Protein AF-A0A2X2JF35-F1 (afdb_monomer_lite)

pLDDT: mean 75.5, std 17.96, range [36.66, 98.12]

InterPro domains:
  IPR021326 Protein of unknown function DUF2931 [PF11153] (173-328)

Structure (mmCIF, N/CA/C/O backbone):
data_AF-A0A2X2JF35-F1
#
_entry.id   AF-A0A2X2JF35-F1
#
loop_
_atom_site.group_PDB
_atom_site.id
_atom_site.type_symbol
_atom_site.label_atom_id
_atom_site.label_alt_id
_atom_site.label_comp_id
_atom_site.label_asym_id
_atom_site.label_entity_id
_atom_site.label_seq_id
_atom_site.pdbx_PDB_ins_code
_atom_site.Cartn_x
_atom_site.Cartn_y
_atom_site.Cartn_z
_atom_site.occupancy
_atom_site.B_iso_or_equiv
_atom_site.auth_seq_id
_atom_site.auth_comp_id
_atom_site.auth_asym_id
_atom_site.auth_atom_id
_atom_site.pdbx_PDB_model_num
ATOM 1 N N . MET A 1 1 ? -27.155 0.882 31.633 1.00 36.66 1 MET A N 1
ATOM 2 C CA . MET A 1 1 ? -27.674 -0.346 32.278 1.00 36.66 1 MET A CA 1
ATOM 3 C C . MET A 1 1 ? -28.746 -1.004 31.419 1.00 36.66 1 MET A C 1
ATOM 5 O O . MET A 1 1 ? -28.504 -2.104 30.961 1.00 36.66 1 MET A O 1
ATOM 9 N N . VAL A 1 2 ? -29.846 -0.315 31.090 1.00 38.38 2 VAL A N 1
ATOM 10 C CA . VAL A 1 2 ? -30.872 -0.815 30.149 1.00 38.38 2 VAL A CA 1
ATOM 11 C C . VAL A 1 2 ? -30.273 -1.209 28.791 1.00 38.38 2 VAL A C 1
ATOM 13 O O . VAL A 1 2 ? -30.454 -2.339 28.370 1.00 38.38 2 VAL A O 1
ATOM 16 N N . ALA A 1 3 ? -29.427 -0.361 28.195 1.00 37.84 3 ALA A N 1
ATOM 17 C CA . ALA A 1 3 ? -28.719 -0.688 26.950 1.00 37.84 3 ALA A CA 1
ATOM 18 C C . ALA A 1 3 ? -27.788 -1.918 27.051 1.00 37.84 3 ALA A C 1
ATOM 20 O O . ALA A 1 3 ? -27.588 -2.619 26.070 1.00 37.84 3 ALA A O 1
ATOM 21 N N . ILE A 1 4 ? -27.239 -2.200 28.240 1.00 43.12 4 ILE A N 1
ATOM 22 C CA . ILE A 1 4 ? -26.364 -3.362 28.479 1.00 43.12 4 ILE A CA 1
ATOM 23 C C . ILE A 1 4 ? -27.214 -4.635 28.586 1.00 43.12 4 ILE A C 1
ATOM 25 O O . ILE A 1 4 ? -26.844 -5.668 28.045 1.00 43.12 4 ILE A O 1
ATOM 29 N N . ILE A 1 5 ? -28.381 -4.548 29.231 1.00 46.28 5 ILE A N 1
ATOM 30 C CA . ILE A 1 5 ? -29.340 -5.654 29.339 1.00 46.28 5 ILE A CA 1
ATOM 31 C C . ILE A 1 5 ? -29.970 -5.956 27.970 1.00 46.28 5 ILE A C 1
ATOM 33 O O . ILE A 1 5 ? -30.111 -7.126 27.630 1.00 46.28 5 ILE A O 1
ATOM 37 N N . SER A 1 6 ? -30.255 -4.932 27.151 1.00 42.09 6 SER A N 1
ATOM 38 C CA . SER A 1 6 ? -30.677 -5.117 25.754 1.00 42.09 6 SER A CA 1
ATOM 39 C C . SER A 1 6 ? -29.638 -5.875 24.949 1.00 42.09 6 SER A C 1
ATOM 41 O O . SER A 1 6 ? -30.006 -6.821 24.272 1.00 42.09 6 SER A O 1
ATOM 43 N N . LEU A 1 7 ? -28.363 -5.479 25.052 1.00 42.44 7 LEU A N 1
ATOM 44 C CA . LEU A 1 7 ? -27.250 -6.090 24.321 1.00 42.44 7 LEU A CA 1
ATOM 45 C C . LEU A 1 7 ? -27.034 -7.560 24.721 1.00 42.44 7 LEU A C 1
ATOM 47 O O . LEU A 1 7 ? -26.773 -8.408 23.875 1.00 42.44 7 LEU A O 1
ATOM 51 N N . ILE A 1 8 ? -27.168 -7.874 26.015 1.00 46.44 8 ILE A N 1
ATOM 52 C CA . ILE A 1 8 ? -27.067 -9.249 26.530 1.00 46.44 8 ILE A CA 1
ATOM 53 C C . ILE A 1 8 ? -28.256 -10.099 26.054 1.00 46.44 8 ILE A C 1
ATOM 55 O O . ILE A 1 8 ? -28.063 -11.257 25.693 1.00 46.44 8 ILE A O 1
ATOM 59 N N . ALA A 1 9 ? -29.468 -9.535 26.006 1.00 43.44 9 ALA A N 1
ATOM 60 C CA . ALA A 1 9 ? -30.651 -10.231 25.502 1.00 43.44 9 ALA A CA 1
ATOM 61 C C . ALA A 1 9 ? -30.565 -10.521 23.991 1.00 43.44 9 ALA A C 1
ATOM 63 O O . ALA A 1 9 ? -30.930 -11.618 23.577 1.00 43.44 9 ALA A O 1
ATOM 64 N N . THR A 1 10 ? -30.019 -9.601 23.180 1.00 43.56 10 THR A N 1
ATOM 65 C CA . THR A 1 10 ? -29.768 -9.839 21.743 1.00 43.56 10 THR A CA 1
ATOM 66 C C . THR A 1 10 ? -28.672 -10.872 21.483 1.00 43.56 10 THR A C 1
ATOM 68 O O . THR A 1 10 ? -28.730 -11.574 20.480 1.00 43.56 10 THR A O 1
ATOM 71 N N . LEU A 1 11 ? -27.679 -10.997 22.370 1.00 42.31 11 LEU A N 1
ATOM 72 C CA . LEU A 1 11 ? -26.599 -11.987 22.241 1.00 42.31 11 LEU A CA 1
ATOM 73 C C . LEU A 1 11 ? -27.026 -13.420 22.609 1.00 42.31 11 LEU A C 1
ATOM 75 O O . LEU A 1 11 ? -26.350 -14.369 22.218 1.00 42.31 11 LEU A O 1
ATOM 79 N N . LEU A 1 12 ? -28.123 -13.592 23.353 1.00 39.72 12 LEU A N 1
ATOM 80 C CA . LEU A 1 12 ? -28.596 -14.896 23.838 1.00 39.72 12 LEU A CA 1
ATOM 81 C C . LEU A 1 12 ? -29.613 -15.585 22.907 1.00 39.72 12 LEU A C 1
ATOM 83 O O . LEU A 1 12 ? -29.940 -16.747 23.141 1.00 39.72 12 LEU A O 1
ATOM 87 N N . VAL A 1 13 ? -30.105 -14.915 21.856 1.00 44.06 13 VAL A N 1
ATOM 88 C CA . VAL A 1 13 ? -31.166 -15.435 20.974 1.00 44.06 13 VAL A CA 1
ATOM 89 C C . VAL A 1 13 ? -30.672 -15.515 19.524 1.00 44.06 13 VAL A C 1
ATOM 91 O O . VAL A 1 13 ? -30.341 -14.512 18.900 1.00 44.06 13 VAL A O 1
ATOM 94 N N . GLN A 1 14 ? -30.632 -16.730 18.965 1.00 38.28 14 GLN A N 1
ATOM 95 C CA . GLN A 1 14 ? -30.125 -17.015 17.609 1.00 38.28 14 GLN A CA 1
ATOM 96 C C . GLN A 1 14 ? -31.128 -16.729 16.468 1.00 38.28 14 GLN A C 1
ATOM 98 O O . GLN A 1 14 ? -30.828 -17.029 15.316 1.00 38.28 14 GLN A O 1
ATOM 103 N N . ASN A 1 15 ? -32.300 -16.147 16.752 1.00 40.59 15 ASN A N 1
ATOM 104 C CA . ASN A 1 15 ? -33.337 -15.862 15.752 1.00 40.59 15 ASN A CA 1
ATOM 105 C C . ASN A 1 15 ? -33.482 -14.350 15.511 1.00 40.59 15 ASN A C 1
ATOM 107 O O . ASN A 1 15 ? -33.864 -13.603 16.414 1.00 40.59 15 ASN A O 1
ATOM 111 N N . ALA A 1 16 ? -33.184 -13.908 14.286 1.00 38.59 16 ALA A N 1
ATOM 112 C CA . ALA A 1 16 ? -33.106 -12.493 13.914 1.00 38.59 16 ALA A CA 1
ATOM 113 C C . ALA A 1 16 ? -34.445 -11.739 14.057 1.00 38.59 16 ALA A C 1
ATOM 115 O O . ALA A 1 16 ? -34.438 -10.578 14.465 1.00 38.59 16 ALA A O 1
ATOM 116 N N . ASP A 1 17 ? -35.579 -12.407 13.830 1.00 37.88 17 ASP A N 1
ATOM 117 C CA . ASP A 1 17 ? -36.909 -11.780 13.892 1.00 37.88 17 ASP A CA 1
ATOM 118 C C . ASP A 1 17 ? -37.382 -11.500 15.332 1.00 37.88 17 ASP A C 1
ATOM 120 O O . ASP A 1 17 ? -38.065 -10.509 15.590 1.00 37.88 17 ASP A O 1
ATOM 124 N N . LEU A 1 18 ? -36.959 -12.306 16.316 1.00 40.28 18 LEU A N 1
ATOM 125 C CA . LEU A 1 18 ? -37.273 -12.052 17.731 1.00 40.28 18 LEU A CA 1
ATOM 126 C C . LEU A 1 18 ? -36.386 -10.959 18.348 1.00 40.28 18 LEU A C 1
ATOM 128 O O . LEU A 1 18 ? -36.788 -10.305 19.314 1.00 40.28 18 LEU A O 1
ATOM 132 N N . ASN A 1 19 ? -35.199 -10.715 17.790 1.00 39.53 19 ASN A N 1
ATOM 133 C CA . ASN A 1 19 ? -34.247 -9.738 18.321 1.00 39.53 19 ASN A CA 1
ATOM 134 C C . ASN A 1 19 ? -34.785 -8.299 18.298 1.00 39.53 19 ASN A C 1
ATOM 136 O O . ASN A 1 19 ? -34.493 -7.518 19.208 1.00 39.53 19 ASN A O 1
ATOM 140 N N . MET A 1 20 ? -35.625 -7.955 17.318 1.00 39.00 20 MET A N 1
ATOM 141 C CA . MET A 1 20 ? -36.248 -6.631 17.226 1.00 39.00 20 MET A CA 1
ATOM 142 C C . MET A 1 20 ? -37.349 -6.432 18.284 1.00 39.00 20 MET A C 1
ATOM 144 O O . MET A 1 20 ? -37.452 -5.360 18.884 1.00 39.00 20 MET A O 1
ATOM 148 N N . VAL A 1 21 ? -38.107 -7.490 18.593 1.00 43.31 21 VAL A N 1
ATOM 149 C CA . VAL A 1 21 ? -39.145 -7.494 19.637 1.00 43.31 21 VAL A CA 1
ATOM 150 C C . VAL A 1 21 ? -38.518 -7.316 21.023 1.00 43.31 21 VAL A C 1
ATOM 152 O O . VAL A 1 21 ? -38.967 -6.482 21.810 1.00 43.31 21 VAL A O 1
ATOM 155 N N . TYR A 1 22 ? -37.422 -8.023 21.313 1.00 44.84 22 TYR A N 1
ATOM 156 C CA . TYR A 1 22 ? -36.702 -7.884 22.583 1.00 44.84 22 TYR A CA 1
ATOM 157 C C . TYR A 1 22 ? -35.982 -6.535 22.732 1.00 44.84 22 TYR A C 1
ATOM 159 O O . TYR A 1 22 ? -35.939 -5.981 23.835 1.00 44.84 22 TYR A O 1
ATOM 167 N N . ALA A 1 23 ? -35.466 -5.967 21.637 1.00 39.56 23 ALA A N 1
ATOM 168 C CA . ALA A 1 23 ? -34.901 -4.619 21.633 1.00 39.56 23 ALA A CA 1
ATOM 169 C C . ALA A 1 23 ? -35.968 -3.556 21.957 1.00 39.56 23 ALA A C 1
ATOM 171 O O . ALA A 1 23 ? -35.721 -2.688 22.796 1.00 39.56 23 ALA A O 1
ATOM 172 N N . ALA A 1 24 ? -37.175 -3.677 21.389 1.00 43.81 24 ALA A N 1
ATOM 173 C CA . ALA A 1 24 ? -38.303 -2.786 21.670 1.00 43.81 24 ALA A CA 1
ATOM 174 C C . ALA A 1 24 ? -38.756 -2.840 23.143 1.00 43.81 24 ALA A C 1
ATOM 176 O O . ALA A 1 24 ? -39.021 -1.795 23.743 1.00 43.81 24 ALA A O 1
ATOM 177 N N . PHE A 1 25 ? -38.749 -4.027 23.765 1.00 42.56 25 PHE A N 1
ATOM 178 C CA . PHE A 1 25 ? -39.023 -4.196 25.203 1.00 42.56 25 PHE A CA 1
ATOM 179 C C . PHE A 1 25 ? -38.028 -3.462 26.113 1.00 42.56 25 PHE A C 1
ATOM 181 O O . PHE A 1 25 ? -38.345 -3.163 27.266 1.00 42.56 25 PHE A O 1
ATOM 188 N N . CYS A 1 26 ? -36.833 -3.157 25.609 1.00 42.59 26 CYS A N 1
ATOM 189 C CA . CYS A 1 26 ? -35.774 -2.532 26.385 1.00 42.59 26 CYS A CA 1
ATOM 190 C C . CYS A 1 26 ? -35.521 -1.056 26.027 1.00 42.59 26 CYS A C 1
ATOM 192 O O . CYS A 1 26 ? -34.570 -0.464 26.537 1.00 42.59 26 CYS A O 1
ATOM 194 N N . CYS A 1 27 ? -36.321 -0.422 25.167 1.00 42.50 27 CYS A N 1
ATOM 195 C CA . CYS A 1 27 ? -36.053 0.956 24.752 1.00 42.50 27 CYS A CA 1
ATOM 196 C C . CYS A 1 27 ? -36.473 2.008 25.804 1.00 42.50 27 CYS A C 1
ATOM 198 O O . CYS A 1 27 ? -37.549 1.980 26.404 1.00 42.50 27 CYS A O 1
ATOM 200 N N . SER A 1 28 ? -35.602 3.007 25.978 1.00 46.84 28 SER A N 1
ATOM 201 C CA . SER A 1 28 ? -35.689 4.135 26.917 1.00 46.84 28 SER A CA 1
ATOM 202 C C . SER A 1 28 ? -36.909 5.080 26.826 1.00 46.84 28 SER A C 1
ATOM 204 O O . SER A 1 28 ? -37.201 5.694 27.858 1.00 46.84 28 SER A O 1
ATOM 206 N N . PRO A 1 29 ? -37.669 5.216 25.712 1.00 47.75 29 PRO A N 1
ATOM 207 C CA . PRO A 1 29 ? -38.870 6.062 25.684 1.00 47.75 29 PRO A CA 1
ATOM 208 C C . PRO A 1 29 ? -39.946 5.580 26.663 1.00 47.75 29 PRO A C 1
ATOM 210 O O . PRO A 1 29 ? -40.687 6.380 27.233 1.00 47.75 29 PRO A O 1
ATOM 213 N N . TYR A 1 30 ? -39.975 4.271 26.922 1.00 51.91 30 TYR A N 1
ATOM 214 C CA . TYR A 1 30 ? -40.916 3.634 27.832 1.00 51.91 30 TYR A CA 1
ATOM 215 C C . TYR A 1 30 ? -40.732 4.091 29.283 1.00 51.91 30 TYR A C 1
ATOM 217 O O . TYR A 1 30 ? -41.699 4.398 29.975 1.00 51.91 30 TYR A O 1
ATOM 225 N N . PHE A 1 31 ? -39.481 4.249 29.728 1.00 49.56 31 PHE A N 1
ATOM 226 C CA . PHE A 1 31 ? -39.163 4.744 31.070 1.00 49.56 31 PHE A CA 1
ATOM 227 C C . PHE A 1 31 ? -39.545 6.216 31.272 1.00 49.56 31 PHE A C 1
ATOM 229 O O . PHE A 1 31 ? -39.921 6.598 32.379 1.00 49.56 31 PHE A O 1
ATOM 236 N N . ILE A 1 32 ? -39.488 7.038 30.219 1.00 48.25 32 ILE A N 1
ATOM 237 C CA . ILE A 1 32 ? -39.899 8.450 30.275 1.00 48.25 32 ILE A CA 1
ATOM 238 C C . ILE A 1 32 ? -41.422 8.548 30.427 1.00 48.25 32 ILE A C 1
ATOM 240 O O . ILE A 1 32 ? -41.903 9.277 31.294 1.00 48.25 32 ILE A O 1
ATOM 244 N N . VAL A 1 33 ? -42.180 7.769 29.647 1.00 52.38 33 VAL A N 1
ATOM 245 C CA . VAL A 1 33 ? -43.648 7.697 29.760 1.00 52.38 33 VAL A CA 1
ATOM 246 C C . VAL A 1 33 ? -44.059 7.169 31.137 1.00 52.38 33 VAL A C 1
ATOM 248 O O . VAL A 1 33 ? -44.909 7.764 31.798 1.00 52.38 33 VAL A O 1
ATOM 251 N N . ILE A 1 34 ? -43.393 6.119 31.621 1.00 52.91 34 ILE A N 1
ATOM 252 C CA . ILE A 1 34 ? -43.589 5.563 32.965 1.00 52.91 34 ILE A CA 1
ATOM 253 C C . ILE A 1 34 ? -43.340 6.611 34.055 1.00 52.91 34 ILE A C 1
ATOM 255 O O . ILE A 1 34 ? -44.161 6.765 34.961 1.00 52.91 34 ILE A O 1
ATOM 259 N N . ALA A 1 35 ? -42.242 7.365 33.962 1.00 49.53 35 ALA A N 1
ATOM 260 C CA . ALA A 1 35 ? -41.927 8.414 34.922 1.00 49.53 35 ALA A CA 1
ATOM 261 C C . ALA A 1 35 ? -42.982 9.533 34.902 1.00 49.53 35 ALA A C 1
ATOM 263 O O . ALA A 1 35 ? -43.424 9.973 35.963 1.00 49.53 35 ALA A O 1
ATOM 264 N N . LEU A 1 36 ? -43.441 9.962 33.722 1.00 53.00 36 LEU A N 1
ATOM 265 C CA . LEU A 1 36 ? -44.480 10.988 33.585 1.00 53.00 36 LEU A CA 1
ATOM 266 C C . LEU A 1 36 ? -45.821 10.542 34.187 1.00 53.00 36 LEU A C 1
ATOM 268 O O . LEU A 1 36 ? -46.426 11.299 34.949 1.00 53.00 36 LEU A O 1
ATOM 272 N N . VAL A 1 37 ? -46.253 9.305 33.917 1.00 57.69 37 VAL A N 1
ATOM 273 C CA . VAL A 1 37 ? -47.480 8.727 34.496 1.00 57.69 37 VAL A CA 1
ATOM 274 C C . VAL A 1 37 ? -47.357 8.606 36.017 1.00 57.69 37 VAL A C 1
ATOM 276 O O . VAL A 1 37 ? -48.280 8.980 36.741 1.00 57.69 37 VAL A O 1
ATOM 279 N N . TYR A 1 38 ? -46.197 8.174 36.517 1.00 57.31 38 TYR A N 1
ATOM 280 C CA . TYR A 1 38 ? -45.905 8.111 37.948 1.00 57.31 38 TYR A CA 1
ATOM 281 C C . TYR A 1 38 ? -45.999 9.488 38.626 1.00 57.31 38 TYR A C 1
ATOM 283 O O . TYR A 1 38 ? -46.655 9.635 39.661 1.00 57.31 38 TYR A O 1
ATOM 291 N N . PHE A 1 39 ? -45.387 10.524 38.040 1.00 52.97 39 PHE A N 1
ATOM 292 C CA . PHE A 1 39 ? -45.444 11.885 38.582 1.00 52.97 39 PHE A CA 1
ATOM 293 C C . PHE A 1 39 ? -46.861 12.465 38.552 1.00 52.97 39 PHE A C 1
ATOM 295 O O . PHE A 1 39 ? -47.272 13.114 39.518 1.00 52.97 39 PHE A O 1
ATOM 302 N N . HIS A 1 40 ? -47.629 12.190 37.495 1.00 59.09 40 HIS A N 1
ATOM 303 C CA . HIS A 1 40 ? -49.021 12.618 37.386 1.00 59.09 40 HIS A CA 1
ATOM 304 C C . HIS A 1 40 ? -49.907 11.929 38.435 1.00 59.09 40 HIS A C 1
ATOM 306 O O . HIS A 1 40 ? -50.662 12.590 39.149 1.00 59.09 40 HIS A O 1
ATOM 312 N N . PHE A 1 41 ? -49.747 10.617 38.625 1.00 60.34 41 PHE A N 1
ATOM 313 C CA . PHE A 1 41 ? -50.452 9.869 39.665 1.00 60.34 41 PHE A CA 1
ATOM 314 C C . PHE A 1 41 ? -50.092 10.359 41.078 1.00 60.34 41 PHE A C 1
ATOM 316 O O . PHE A 1 41 ? -50.972 10.560 41.916 1.00 60.34 41 PHE A O 1
ATOM 323 N N . ASN A 1 42 ? -48.812 10.644 41.341 1.00 55.16 42 ASN A N 1
ATOM 324 C CA . ASN A 1 42 ? -48.362 11.189 42.623 1.00 55.16 42 ASN A CA 1
ATOM 325 C C . ASN A 1 42 ? -48.940 12.594 42.900 1.00 55.16 42 ASN A C 1
ATOM 327 O O . ASN A 1 42 ? -49.285 12.918 44.039 1.00 55.16 42 ASN A O 1
ATOM 331 N N . PHE A 1 43 ? -49.107 13.422 41.863 1.00 52.97 43 PHE A N 1
ATOM 332 C CA . PHE A 1 43 ? -49.796 14.712 41.964 1.00 52.97 43 PHE A CA 1
ATOM 333 C C . PHE A 1 43 ? -51.266 14.544 42.393 1.00 52.97 43 PHE A C 1
ATOM 335 O O . PHE A 1 43 ? -51.712 15.203 43.336 1.00 52.97 43 PHE A O 1
ATOM 342 N N . PHE A 1 44 ? -51.999 13.607 41.782 1.00 55.28 44 PHE A N 1
ATOM 343 C CA . PHE A 1 44 ? -53.384 13.298 42.162 1.00 55.28 44 PHE A CA 1
ATOM 344 C C . PHE A 1 44 ? -53.505 12.694 43.564 1.00 55.28 44 PHE A C 1
ATOM 346 O O . PHE A 1 44 ? -54.369 13.109 44.339 1.00 55.28 44 PHE A O 1
ATOM 353 N N . ARG A 1 45 ? -52.602 11.778 43.929 1.00 61.34 45 ARG A N 1
ATOM 354 C CA . ARG A 1 45 ? -52.519 11.183 45.270 1.00 61.34 45 ARG A CA 1
ATOM 355 C C . ARG A 1 45 ? -52.392 12.253 46.356 1.00 61.34 45 ARG A C 1
ATOM 357 O O . ARG A 1 45 ? -53.129 12.219 47.341 1.00 61.34 45 ARG A O 1
ATOM 364 N N . LYS A 1 46 ? -51.503 13.234 46.158 1.00 55.50 46 LYS A N 1
ATOM 365 C CA . LYS A 1 46 ? -51.334 14.368 47.082 1.00 55.50 46 LYS A CA 1
ATOM 366 C C . LYS A 1 46 ? -52.584 15.246 47.156 1.00 55.50 46 LYS A C 1
ATOM 368 O O . LYS A 1 46 ? -52.971 15.649 48.249 1.00 55.50 46 LYS A O 1
ATOM 373 N N . LYS A 1 47 ? -53.237 15.512 46.018 1.00 59.16 47 LYS A N 1
ATOM 374 C CA . LYS A 1 47 ? -54.461 16.331 45.946 1.00 59.16 47 LYS A CA 1
ATOM 375 C C . LYS A 1 47 ? -55.644 15.697 46.691 1.00 59.16 47 LYS A C 1
ATOM 377 O O . LYS A 1 47 ? -56.435 16.418 47.288 1.00 59.16 47 LYS A O 1
ATOM 382 N N . LEU A 1 48 ? -55.740 14.367 46.693 1.00 61.62 48 LEU A N 1
ATOM 383 C CA . LEU A 1 48 ? -56.815 13.612 47.350 1.00 61.62 48 LEU A CA 1
ATOM 384 C C . LEU A 1 48 ? -56.549 13.300 48.839 1.00 61.62 48 LEU A C 1
ATOM 386 O O . LEU A 1 48 ? -57.397 12.685 49.477 1.00 61.62 48 LEU A O 1
ATOM 390 N N . LYS A 1 49 ? -55.398 13.708 49.407 1.00 57.75 49 LYS A N 1
ATOM 391 C CA . LYS A 1 49 ? -54.959 13.395 50.791 1.00 57.75 49 LYS A CA 1
ATOM 392 C C . LYS A 1 49 ? -54.996 11.901 51.155 1.00 57.75 49 LYS A C 1
ATOM 394 O O . LYS A 1 49 ? -55.085 11.530 52.323 1.00 57.75 49 LYS A O 1
ATOM 399 N N . VAL A 1 50 ? -54.897 11.018 50.164 1.00 54.50 50 VAL A N 1
ATOM 400 C CA . VAL A 1 50 ? -54.842 9.569 50.388 1.00 54.50 50 VAL A CA 1
ATOM 401 C C . VAL A 1 50 ? -53.374 9.152 50.531 1.00 54.50 50 VAL A C 1
ATOM 403 O O . VAL A 1 50 ? -52.546 9.468 49.676 1.00 54.50 50 VAL A O 1
ATOM 406 N N . LEU A 1 51 ? -53.042 8.414 51.600 1.00 52.28 51 LEU A N 1
ATOM 407 C CA . LEU A 1 51 ? -51.701 7.855 51.861 1.00 52.28 51 LEU A CA 1
ATOM 408 C C . LEU A 1 51 ? -50.590 8.926 51.981 1.00 52.28 51 LEU A C 1
ATOM 410 O O . LEU A 1 51 ? -49.582 8.861 51.276 1.00 52.28 51 LEU A O 1
ATOM 414 N N . GLU A 1 52 ? -50.753 9.885 52.900 1.00 51.28 52 GLU A N 1
ATOM 415 C CA . GLU A 1 52 ? -49.894 11.076 53.094 1.00 51.28 52 GLU A CA 1
ATOM 416 C C . GLU A 1 52 ? -48.401 10.814 53.392 1.00 51.28 52 GLU A C 1
ATOM 418 O O . GLU A 1 52 ? -47.587 11.728 53.264 1.00 51.28 52 GLU A O 1
ATOM 423 N N . LYS A 1 53 ? -47.997 9.589 53.760 1.00 53.25 53 LYS A N 1
ATOM 424 C CA . LYS A 1 53 ? -46.582 9.236 53.988 1.00 53.25 53 LYS A CA 1
ATOM 425 C C . LYS A 1 53 ? -46.137 8.142 53.008 1.00 53.25 53 LYS A C 1
ATOM 427 O O . LYS A 1 53 ? -46.658 7.027 53.102 1.00 53.25 53 LYS A O 1
ATOM 432 N N . PRO A 1 54 ? -45.180 8.399 52.095 1.00 53.66 54 PRO A N 1
ATOM 433 C CA . PRO A 1 54 ? -44.633 7.362 51.226 1.00 53.66 54 PRO A CA 1
ATOM 434 C C . PRO A 1 54 ? -43.788 6.410 52.080 1.00 53.66 54 PRO A C 1
ATOM 436 O O . PRO A 1 54 ? -42.662 6.714 52.466 1.00 53.66 54 PRO A O 1
ATOM 439 N N . LYS A 1 55 ? -44.369 5.270 52.461 1.00 60.44 55 LYS A N 1
ATOM 440 C CA . LYS A 1 55 ? -43.634 4.176 53.102 1.00 60.44 55 LYS A CA 1
ATOM 441 C C . LYS A 1 55 ? -42.972 3.346 52.004 1.00 60.44 55 LYS A C 1
ATOM 443 O O . LYS A 1 55 ? -43.618 3.055 51.005 1.00 60.44 55 LYS A O 1
ATOM 448 N N . PHE A 1 56 ? -41.735 2.906 52.219 1.00 56.91 56 PHE A N 1
ATOM 449 C CA . PHE A 1 56 ? -40.990 2.036 51.295 1.00 56.91 56 PHE A CA 1
ATOM 450 C C . PHE A 1 56 ? -41.809 0.820 50.815 1.00 56.91 56 PHE A C 1
ATOM 452 O O . PHE A 1 56 ? -41.793 0.481 49.639 1.00 56.91 56 PHE A O 1
ATOM 459 N N . ALA A 1 57 ? -42.612 0.227 51.706 1.00 58.16 57 ALA A N 1
ATOM 460 C CA . ALA A 1 57 ? -43.512 -0.882 51.379 1.00 58.16 57 ALA A CA 1
ATOM 461 C C . ALA A 1 57 ? -44.617 -0.518 50.364 1.00 58.16 57 ALA A C 1
ATOM 463 O O . ALA A 1 57 ? -45.030 -1.366 49.580 1.00 58.16 57 ALA A O 1
ATOM 464 N N . PHE A 1 58 ? -45.088 0.733 50.362 1.00 65.06 58 PHE A N 1
ATOM 465 C CA . PHE A 1 58 ? -46.058 1.210 49.376 1.00 65.06 58 PHE A CA 1
ATOM 466 C C . PHE A 1 58 ? -45.411 1.365 47.999 1.00 65.06 58 PHE A C 1
ATOM 468 O O . PHE A 1 58 ? -45.998 0.933 47.016 1.00 65.06 58 PHE A O 1
ATOM 475 N N . GLU A 1 59 ? -44.200 1.923 47.932 1.00 62.97 59 GLU A N 1
ATOM 476 C CA . GLU A 1 59 ? -43.457 2.064 46.670 1.00 62.97 59 GLU A CA 1
ATOM 477 C C . GLU A 1 59 ? -43.099 0.697 46.067 1.00 62.97 59 GLU A C 1
ATOM 479 O O . GLU A 1 59 ? -43.211 0.508 44.859 1.00 62.97 59 GLU A O 1
ATOM 484 N N . LEU A 1 60 ? -42.801 -0.294 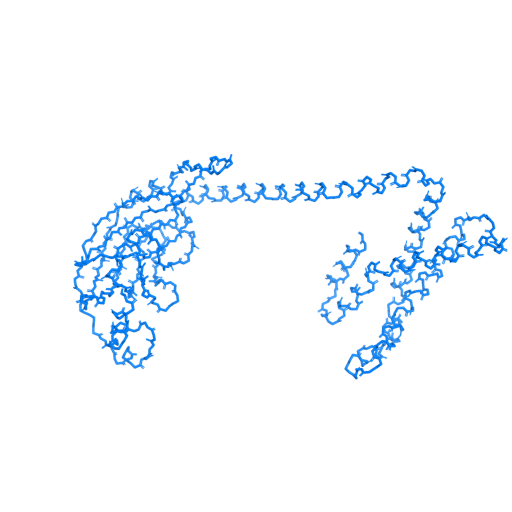46.916 1.00 63.88 60 LEU A N 1
ATOM 485 C CA . LEU A 1 60 ? -42.643 -1.693 46.512 1.00 63.88 60 LEU A CA 1
ATOM 486 C C . LEU A 1 60 ? -43.929 -2.280 45.914 1.00 63.88 60 LEU A C 1
ATOM 488 O O . LEU A 1 60 ? -43.903 -2.823 44.814 1.00 63.88 60 LEU A O 1
ATOM 492 N N . GLY A 1 61 ? -45.061 -2.172 46.615 1.00 65.19 61 GLY A N 1
ATOM 493 C CA . GLY A 1 61 ? -46.331 -2.724 46.127 1.00 65.19 61 GLY A CA 1
ATOM 494 C C . GLY A 1 61 ? -46.829 -2.029 44.858 1.00 65.19 61 GLY A C 1
ATOM 495 O O . GLY A 1 61 ? -47.256 -2.686 43.910 1.00 65.19 61 GLY A O 1
ATOM 496 N N . TYR A 1 62 ? -46.730 -0.699 44.823 1.00 64.50 62 TYR A N 1
ATOM 497 C CA . TYR A 1 62 ? -47.120 0.111 43.677 1.00 64.50 62 TYR A CA 1
ATOM 498 C C . TYR A 1 62 ? -46.204 -0.139 42.477 1.00 64.50 62 TYR A C 1
ATOM 500 O O . TYR A 1 62 ? -46.703 -0.409 41.390 1.00 64.50 62 TYR A O 1
ATOM 508 N N . GLY A 1 63 ? -44.880 -0.096 42.663 1.00 63.28 63 GLY A N 1
ATOM 509 C CA . GLY A 1 63 ? -43.913 -0.341 41.597 1.00 63.28 63 GLY A CA 1
ATOM 510 C C . GLY A 1 63 ? -44.081 -1.734 40.994 1.00 63.28 63 GLY A C 1
ATOM 511 O O . GLY A 1 63 ? -44.126 -1.855 39.776 1.00 63.28 63 GLY A O 1
ATOM 512 N N . PHE A 1 64 ? -44.291 -2.761 41.823 1.00 68.31 64 PHE A N 1
ATOM 513 C CA . PHE A 1 64 ? -44.504 -4.126 41.342 1.00 68.31 64 PHE A CA 1
ATOM 514 C C . PHE A 1 64 ? -45.757 -4.242 40.479 1.00 68.31 64 PHE A C 1
ATOM 516 O O . PHE A 1 64 ? -45.680 -4.738 39.357 1.00 68.31 64 PHE A O 1
ATOM 523 N N . LEU A 1 65 ? -46.897 -3.746 40.970 1.00 67.94 65 LEU A N 1
ATOM 524 C CA . LEU A 1 65 ? -48.141 -3.744 40.200 1.00 67.94 65 LEU A CA 1
ATOM 525 C C . LEU A 1 65 ? -47.989 -2.949 38.905 1.00 67.94 65 LEU A C 1
ATOM 527 O O . LEU A 1 65 ? -48.443 -3.399 37.861 1.00 67.94 65 LEU A O 1
ATOM 531 N N . PHE A 1 66 ? -47.319 -1.803 38.973 1.00 66.38 66 PHE A N 1
ATOM 532 C CA . PHE A 1 66 ? -47.114 -0.906 37.850 1.00 66.38 66 PHE A CA 1
ATOM 533 C C . PHE A 1 66 ? -46.222 -1.526 36.761 1.00 66.38 66 PHE A C 1
ATOM 535 O O . PHE A 1 66 ? -46.641 -1.578 35.608 1.00 66.38 66 PHE A O 1
ATOM 542 N N . TYR A 1 67 ? -45.035 -2.046 37.098 1.00 66.25 67 TYR A N 1
ATOM 543 C CA . TYR A 1 67 ? -44.147 -2.687 36.118 1.00 66.25 67 TYR A CA 1
ATOM 544 C C . TYR A 1 67 ? -44.755 -3.974 35.559 1.00 66.25 67 TYR A C 1
ATOM 546 O O . TYR A 1 67 ? -44.687 -4.172 34.353 1.00 66.25 67 TYR A O 1
ATOM 554 N N . CYS A 1 68 ? -45.429 -4.787 36.381 1.00 68.62 68 CYS A N 1
ATOM 555 C CA . CYS A 1 68 ? -46.144 -5.969 35.895 1.00 68.62 68 CYS A CA 1
ATOM 556 C C . CYS A 1 68 ? -47.239 -5.596 34.883 1.00 68.62 68 CYS A C 1
ATOM 558 O O . CYS A 1 68 ? -47.302 -6.188 33.808 1.00 68.62 68 CYS A O 1
ATOM 560 N N . LEU A 1 69 ? -48.079 -4.597 35.192 1.00 68.19 69 LEU A N 1
ATOM 561 C CA . LEU A 1 69 ? -49.138 -4.139 34.284 1.00 68.19 69 LEU A CA 1
ATOM 562 C C . LEU A 1 69 ? -48.561 -3.622 32.971 1.00 68.19 69 LEU A C 1
ATOM 564 O O . LEU A 1 69 ? -49.029 -4.008 31.908 1.00 68.19 69 LEU A O 1
ATOM 568 N N . PHE A 1 70 ? -47.533 -2.781 33.037 1.00 66.25 70 PHE A N 1
ATOM 569 C CA . PHE A 1 70 ? -46.925 -2.199 31.847 1.00 66.25 70 PHE A CA 1
ATOM 570 C C . PHE A 1 70 ? -46.173 -3.257 31.020 1.00 66.25 70 PHE A C 1
ATOM 572 O O . PHE A 1 70 ? -46.334 -3.305 29.803 1.00 66.25 70 PHE A O 1
ATOM 579 N N . SER A 1 71 ? -45.414 -4.166 31.631 1.00 66.69 71 SER A N 1
ATOM 580 C CA . SER A 1 71 ? -44.757 -5.263 30.903 1.00 66.69 71 SER A CA 1
ATOM 581 C C . SER A 1 71 ? -45.746 -6.216 30.216 1.00 66.69 71 SER A C 1
ATOM 583 O O . SER A 1 71 ? -45.385 -6.820 29.210 1.00 66.69 71 SER A O 1
ATOM 585 N N . LEU A 1 72 ? -46.987 -6.316 30.709 1.00 68.69 72 LEU A N 1
ATOM 586 C CA . LEU A 1 72 ? -48.080 -7.052 30.059 1.00 68.69 72 LEU A CA 1
ATOM 587 C C . LEU A 1 72 ? -48.849 -6.209 29.022 1.00 68.69 72 LEU A C 1
ATOM 589 O O . LEU A 1 72 ? -49.367 -6.759 28.055 1.00 68.69 72 LEU A O 1
ATOM 593 N N . LEU A 1 73 ? -48.916 -4.885 29.195 1.00 70.06 73 LEU A N 1
ATOM 594 C CA . LEU A 1 73 ? -49.627 -3.960 28.305 1.00 70.06 73 LEU A CA 1
ATOM 595 C C . LEU A 1 73 ? -48.895 -3.746 26.972 1.00 70.06 73 LEU A C 1
ATOM 597 O O . LEU A 1 73 ? -49.532 -3.665 25.927 1.00 70.06 73 LEU A O 1
ATOM 601 N N . LEU A 1 74 ? -47.562 -3.652 27.001 1.00 66.19 74 LEU A N 1
ATOM 602 C CA . LEU A 1 74 ? -46.741 -3.412 25.810 1.00 66.19 74 LEU A CA 1
ATOM 603 C C . LEU A 1 74 ? -46.975 -4.438 24.683 1.00 66.19 74 LEU A C 1
ATOM 605 O O . LEU A 1 74 ? -47.225 -4.002 23.560 1.00 66.19 74 LEU A O 1
ATOM 609 N N . PRO A 1 75 ? -46.960 -5.763 24.934 1.00 65.12 75 PRO A N 1
ATOM 610 C CA . PRO A 1 75 ? -47.246 -6.727 23.877 1.00 65.12 75 PRO A CA 1
ATOM 611 C C . PRO A 1 75 ? -48.676 -6.566 23.327 1.00 65.12 75 PRO A C 1
ATOM 613 O O . PRO A 1 75 ? -48.863 -6.578 22.115 1.00 65.12 75 PRO A O 1
ATOM 616 N N . VAL A 1 76 ? -49.675 -6.295 24.175 1.00 67.94 76 VAL A N 1
ATOM 617 C CA . VAL A 1 76 ? -51.058 -6.038 23.723 1.00 67.94 76 VAL A CA 1
ATOM 618 C C . VAL A 1 76 ? -51.146 -4.801 22.819 1.00 67.94 76 VAL A C 1
ATOM 620 O O . VAL A 1 76 ? -51.849 -4.822 21.813 1.00 67.94 76 VAL A O 1
ATOM 623 N N . LEU A 1 77 ? -50.418 -3.728 23.138 1.00 65.56 77 LEU A N 1
ATOM 624 C CA . LEU A 1 77 ? -50.369 -2.524 22.304 1.00 65.56 77 LEU A CA 1
ATOM 625 C C . LEU A 1 77 ? -49.663 -2.768 20.965 1.00 65.56 77 LEU A C 1
ATOM 627 O O . LEU A 1 77 ? -50.144 -2.279 19.948 1.00 65.56 77 LEU A O 1
ATOM 631 N N . LEU A 1 78 ? -48.574 -3.543 20.956 1.00 61.66 78 LEU A N 1
ATOM 632 C CA . LEU A 1 78 ? -47.872 -3.940 19.728 1.00 61.66 78 LEU A CA 1
ATOM 633 C C . LEU A 1 78 ? -48.759 -4.808 18.819 1.00 61.66 78 LEU A C 1
ATOM 635 O O . LEU A 1 78 ? -48.776 -4.633 17.603 1.00 61.66 78 LEU A O 1
ATOM 639 N N . PHE A 1 79 ? -49.567 -5.693 19.406 1.00 65.44 79 PHE A N 1
ATOM 640 C CA . PHE A 1 79 ? -50.572 -6.460 18.669 1.00 65.44 79 PHE A CA 1
ATOM 641 C C . PHE A 1 79 ? -51.651 -5.561 18.050 1.00 65.44 79 PHE A C 1
ATOM 643 O O . PHE A 1 79 ? -52.017 -5.732 16.891 1.00 65.44 79 PHE A O 1
ATOM 650 N N . LEU A 1 80 ? -52.139 -4.564 18.792 1.00 67.75 80 LEU A N 1
ATOM 651 C CA . LEU A 1 80 ? -53.117 -3.609 18.268 1.00 67.75 80 LEU A CA 1
ATOM 652 C C . LEU A 1 80 ? -52.527 -2.703 17.177 1.00 67.75 80 LEU A C 1
ATOM 654 O O . LEU A 1 80 ? -53.239 -2.349 16.242 1.00 67.75 80 LEU A O 1
ATOM 658 N N . SER A 1 81 ? -51.243 -2.337 17.259 1.00 61.97 81 SER A N 1
ATOM 659 C CA . SER A 1 81 ? -50.601 -1.484 16.249 1.00 61.97 81 SER A CA 1
ATOM 660 C C . SER A 1 81 ? -50.350 -2.179 14.911 1.00 61.97 81 SER A C 1
ATOM 662 O O . SER A 1 81 ? -50.126 -1.492 13.922 1.00 61.97 81 SER A O 1
ATOM 664 N N . THR A 1 82 ? -50.406 -3.512 14.866 1.00 62.22 82 THR A N 1
ATOM 665 C CA . THR A 1 82 ? -50.234 -4.303 13.632 1.00 62.22 82 THR A CA 1
ATOM 666 C C . THR A 1 82 ? -51.560 -4.656 12.954 1.00 62.22 82 THR A C 1
ATOM 668 O O . THR A 1 82 ? -51.574 -5.365 11.949 1.00 62.22 82 THR A O 1
ATOM 671 N N . LEU A 1 83 ? -52.693 -4.150 13.464 1.00 61.47 83 LEU A N 1
ATOM 672 C CA . LEU A 1 83 ? -54.004 -4.279 12.823 1.00 61.47 83 LEU A CA 1
ATOM 673 C C . LEU A 1 83 ? -54.015 -3.512 11.488 1.00 61.47 83 LEU A C 1
ATOM 675 O O . LEU A 1 83 ? -54.305 -2.318 11.446 1.00 61.47 83 LEU A O 1
ATOM 679 N N . GLY A 1 84 ? -53.683 -4.204 10.398 1.00 60.22 84 GLY A N 1
ATOM 680 C CA . GLY A 1 84 ? -53.617 -3.639 9.046 1.00 60.22 84 GLY A CA 1
ATOM 681 C C . GLY A 1 84 ? -52.573 -4.287 8.134 1.00 60.22 84 GLY A C 1
ATOM 682 O O . GLY A 1 84 ? -52.668 -4.127 6.921 1.00 60.22 84 GLY A O 1
ATOM 683 N N . ASP A 1 85 ? -51.626 -5.044 8.696 1.00 63.38 85 ASP A N 1
ATOM 684 C CA . ASP A 1 85 ? -50.608 -5.793 7.951 1.00 63.38 85 ASP A CA 1
ATOM 685 C C . ASP A 1 85 ? -50.738 -7.293 8.261 1.00 63.38 85 ASP A C 1
ATOM 687 O O . ASP A 1 85 ? -50.428 -7.738 9.365 1.00 63.38 85 ASP A O 1
ATOM 691 N N . GLU A 1 86 ? -51.231 -8.088 7.303 1.00 64.81 86 GLU A N 1
ATOM 692 C CA . GLU A 1 86 ? -51.478 -9.528 7.492 1.00 64.81 86 GLU A CA 1
ATOM 693 C C . GLU A 1 86 ? -50.208 -10.329 7.825 1.00 64.81 86 GLU A C 1
ATOM 695 O O . GLU A 1 86 ? -50.304 -11.363 8.494 1.00 64.81 86 GLU A O 1
ATOM 700 N N . TYR A 1 87 ? -49.028 -9.874 7.387 1.00 62.59 87 TYR A N 1
ATOM 701 C CA . TYR A 1 87 ? -47.770 -10.576 7.631 1.00 62.59 87 TYR A CA 1
ATOM 702 C C . TYR A 1 87 ? -47.279 -10.346 9.063 1.00 62.59 87 TYR A C 1
ATOM 704 O O . TYR A 1 87 ? -47.041 -11.311 9.796 1.00 62.59 87 TYR A O 1
ATOM 712 N N . GLU A 1 88 ? -47.205 -9.086 9.503 1.00 56.53 88 GLU A N 1
ATOM 713 C CA . GLU A 1 88 ? -46.804 -8.765 10.878 1.00 56.53 88 GLU A CA 1
ATOM 714 C C . GLU A 1 88 ? -47.849 -9.225 11.897 1.00 56.53 88 GLU A C 1
ATOM 716 O O . GLU A 1 88 ? -47.499 -9.785 12.937 1.00 56.53 88 GLU A O 1
ATOM 721 N N . HIS A 1 89 ? -49.142 -9.089 11.592 1.00 63.78 89 HIS A N 1
ATOM 722 C CA . HIS A 1 89 ? -50.201 -9.498 12.511 1.00 63.78 89 HIS A CA 1
ATOM 723 C C . HIS A 1 89 ? -50.151 -11.000 12.821 1.00 63.78 89 HIS A C 1
ATOM 725 O O . HIS A 1 89 ? -50.422 -11.409 13.948 1.00 63.78 89 HIS A O 1
ATOM 731 N N . ARG A 1 90 ? -49.728 -11.833 11.859 1.00 62.84 90 ARG A N 1
ATOM 732 C CA . ARG A 1 90 ? -49.551 -13.279 12.053 1.00 62.84 90 ARG A CA 1
ATOM 733 C C . ARG A 1 90 ? -48.350 -13.618 12.943 1.00 62.84 90 ARG A C 1
ATOM 735 O O . ARG A 1 90 ? -48.423 -14.596 13.683 1.00 62.84 90 ARG A O 1
ATOM 742 N N . LEU A 1 91 ? -47.292 -12.802 12.919 1.00 59.84 91 LEU A N 1
ATOM 743 C CA . LEU A 1 91 ? -46.134 -12.924 13.814 1.00 59.84 91 LEU A CA 1
ATOM 744 C C . LEU A 1 91 ? -46.515 -12.612 15.272 1.00 59.84 91 LEU A C 1
ATOM 746 O O . LEU A 1 91 ? -46.054 -13.277 16.196 1.00 59.84 91 LEU A O 1
ATOM 750 N N . TYR A 1 92 ? -47.406 -11.637 15.475 1.00 56.12 92 TYR A N 1
ATOM 751 C CA . TYR A 1 92 ? -47.906 -11.243 16.796 1.00 56.12 92 TYR A CA 1
ATOM 752 C C . TYR A 1 92 ? -49.186 -11.984 17.230 1.00 56.12 92 TYR A C 1
ATOM 754 O O . TYR A 1 92 ? -49.612 -11.824 18.369 1.00 56.12 92 TYR A O 1
ATOM 762 N N . ALA A 1 93 ? -49.800 -12.816 16.383 1.00 57.81 93 ALA A N 1
ATOM 763 C CA . ALA A 1 93 ? -51.039 -13.540 16.700 1.00 57.81 93 ALA A CA 1
ATOM 764 C C . ALA A 1 93 ? -50.862 -14.654 17.751 1.00 57.81 93 ALA A C 1
ATOM 766 O O . ALA A 1 93 ? -51.822 -14.987 18.445 1.00 57.81 93 ALA A O 1
ATOM 767 N N . ASP A 1 94 ? -49.645 -15.185 17.930 1.00 62.34 94 ASP A N 1
ATOM 768 C CA . ASP A 1 94 ? -49.317 -16.182 18.968 1.00 62.34 94 ASP A CA 1
ATOM 769 C C . ASP A 1 94 ? -48.805 -15.547 20.281 1.00 62.34 94 ASP A C 1
ATOM 771 O O . ASP A 1 94 ? -48.121 -16.156 21.107 1.00 62.34 94 ASP A O 1
ATOM 775 N N . LEU A 1 95 ? -49.150 -14.275 20.508 1.00 56.88 95 LEU A N 1
ATOM 776 C CA . LEU A 1 95 ? -48.729 -13.518 21.688 1.00 56.88 95 LEU A CA 1
ATOM 777 C C . LEU A 1 95 ? -49.128 -14.179 23.007 1.00 56.88 95 LEU A C 1
ATOM 779 O O . LEU A 1 95 ? -48.421 -14.051 24.002 1.00 56.88 95 LEU A O 1
ATOM 783 N N . GLY A 1 96 ? -50.275 -14.863 23.033 1.00 59.50 96 GLY A N 1
ATOM 784 C CA . GLY A 1 96 ? -50.767 -15.546 24.228 1.00 59.50 96 GLY A CA 1
ATOM 785 C C . GLY A 1 96 ? -49.838 -16.676 24.681 1.00 59.50 96 GLY A C 1
ATOM 786 O O . GLY A 1 96 ? -49.626 -16.837 25.886 1.00 59.50 96 GLY A O 1
ATOM 787 N N . GLY A 1 97 ? -49.251 -17.416 23.734 1.00 58.22 97 GLY A N 1
ATOM 788 C CA . GLY A 1 97 ? -48.245 -18.445 24.004 1.00 58.22 97 GLY A CA 1
ATOM 789 C C . GLY A 1 97 ? -46.937 -17.833 24.501 1.00 58.22 97 GLY A C 1
ATOM 790 O O . GLY A 1 97 ? -46.453 -18.188 25.576 1.00 58.22 97 GLY A O 1
ATOM 791 N N . VAL A 1 98 ? -46.438 -16.819 23.792 1.00 57.56 98 VAL A N 1
ATOM 792 C CA . VAL A 1 98 ? -45.177 -16.131 24.117 1.00 57.56 98 VAL A CA 1
ATOM 793 C C . VAL A 1 98 ? -45.230 -15.429 25.479 1.00 57.56 98 VAL A C 1
ATOM 795 O O . VAL A 1 98 ? -44.308 -15.564 26.283 1.00 57.56 98 VAL A O 1
ATOM 798 N N . ILE A 1 99 ? -46.322 -14.724 25.803 1.00 59.78 99 ILE A N 1
ATOM 799 C CA . ILE A 1 99 ? -46.508 -14.082 27.118 1.00 59.78 99 ILE A CA 1
ATOM 800 C C . ILE A 1 99 ? -46.508 -15.133 28.232 1.00 59.78 99 ILE A C 1
ATOM 802 O O . ILE A 1 99 ? -45.939 -14.893 29.298 1.00 59.78 99 ILE A O 1
ATOM 806 N N . LYS A 1 100 ? -47.124 -16.299 28.000 1.00 62.19 100 LYS A N 1
ATOM 807 C CA . LYS A 1 100 ? -47.188 -17.389 28.980 1.00 62.19 100 LYS A CA 1
ATOM 808 C C . LYS A 1 100 ? -45.815 -18.020 29.222 1.00 62.19 100 LYS A C 1
ATOM 810 O O . LYS A 1 100 ? -45.476 -18.278 30.375 1.00 62.19 100 LYS A O 1
ATOM 815 N N . GLU A 1 101 ? -45.019 -18.223 28.175 1.00 63.50 101 GLU A N 1
ATOM 816 C CA . GLU A 1 101 ? -43.647 -18.739 28.281 1.00 63.50 101 GLU A CA 1
ATOM 817 C C . GLU A 1 101 ? -42.693 -17.730 28.934 1.00 63.50 101 GLU A C 1
ATOM 819 O O . GLU A 1 101 ? -41.864 -18.093 29.768 1.00 63.50 101 GLU A O 1
ATOM 824 N N . MET A 1 102 ? -42.853 -16.441 28.624 1.00 59.62 102 MET A N 1
ATOM 825 C CA . MET A 1 102 ? -42.025 -15.362 29.169 1.00 59.62 102 MET A CA 1
ATOM 826 C C . MET A 1 102 ? -42.479 -14.853 30.542 1.00 59.62 102 MET A C 1
ATOM 828 O O . MET A 1 102 ? -41.774 -14.052 31.161 1.00 59.62 102 MET A O 1
ATOM 832 N N . PHE A 1 103 ? -43.625 -15.309 31.051 1.00 67.25 103 PHE A N 1
ATOM 833 C CA . PHE A 1 103 ? -44.205 -14.848 32.314 1.00 67.25 103 PHE A CA 1
ATOM 834 C C . PHE A 1 103 ? -43.229 -14.894 33.509 1.00 67.25 103 PHE A C 1
ATOM 836 O O . PHE A 1 103 ? -43.149 -13.900 34.237 1.00 67.25 103 PHE A O 1
ATOM 843 N N . PRO A 1 104 ? -42.417 -15.956 33.712 1.00 70.31 104 PRO A N 1
ATOM 844 C CA . PRO A 1 104 ? -41.434 -15.988 34.800 1.00 70.31 104 PRO A CA 1
ATOM 845 C C . PRO A 1 104 ? -40.344 -14.917 34.652 1.00 70.31 104 PRO A C 1
ATOM 847 O O . PRO A 1 104 ? -39.911 -14.318 35.638 1.00 70.31 104 PRO A O 1
ATOM 850 N N . LEU A 1 105 ? -39.923 -14.639 33.417 1.00 63.44 105 LEU A N 1
ATOM 851 C CA . LEU A 1 105 ? -38.929 -13.619 33.080 1.00 63.44 105 LEU A CA 1
ATOM 852 C C . LEU A 1 105 ? -39.485 -12.211 33.330 1.00 63.44 105 LEU A C 1
ATOM 854 O O . LEU A 1 105 ? -38.821 -11.389 33.961 1.00 63.44 105 LEU A O 1
ATOM 858 N N . ILE A 1 106 ? -40.735 -11.968 32.923 1.00 64.69 106 ILE A N 1
ATOM 859 C CA . ILE A 1 106 ? -41.467 -10.718 33.175 1.00 64.69 106 ILE A CA 1
ATOM 860 C C . ILE A 1 106 ? -41.624 -10.476 34.680 1.00 64.69 106 ILE A C 1
ATOM 862 O O . ILE A 1 106 ? -41.360 -9.370 35.155 1.00 64.69 106 ILE A O 1
ATOM 866 N N . LEU A 1 107 ? -42.001 -11.504 35.446 1.00 69.94 107 LEU A N 1
ATOM 867 C CA . LEU A 1 107 ? -42.138 -11.416 36.900 1.00 69.94 107 LEU A CA 1
ATOM 868 C C . LEU A 1 107 ? -40.793 -11.080 37.562 1.00 69.94 107 LEU A C 1
ATOM 870 O O . LEU A 1 107 ? -40.714 -10.170 38.386 1.00 69.94 107 LEU A O 1
ATOM 874 N N . THR A 1 108 ? -39.723 -11.774 37.165 1.00 70.56 108 THR A N 1
ATOM 875 C CA . THR A 1 108 ? -38.374 -11.576 37.720 1.00 70.56 108 THR A CA 1
ATOM 876 C C . THR A 1 108 ? -37.853 -10.169 37.429 1.00 70.56 108 THR A C 1
ATOM 878 O O . THR A 1 108 ? -37.366 -9.480 38.329 1.00 70.56 108 THR A O 1
ATOM 881 N N . LEU A 1 109 ? -38.016 -9.705 36.187 1.00 68.00 109 LEU A N 1
ATOM 882 C CA . LEU A 1 109 ? -37.645 -8.354 35.777 1.00 68.00 109 LEU A CA 1
ATOM 883 C C . LEU A 1 109 ? -38.464 -7.295 36.526 1.00 68.00 109 LEU A C 1
ATOM 885 O O . LEU A 1 109 ? -37.904 -6.302 36.989 1.00 68.00 109 LEU A O 1
ATOM 889 N N . SER A 1 110 ? -39.767 -7.523 36.705 1.00 67.88 110 SER A N 1
ATOM 890 C CA . SER A 1 110 ? -40.652 -6.612 37.436 1.00 67.88 110 SER A CA 1
ATOM 891 C C . SER A 1 110 ? -40.251 -6.496 38.904 1.00 67.88 110 SER A C 1
ATOM 893 O O . SER A 1 110 ? -40.170 -5.384 39.423 1.00 67.88 110 SER A O 1
ATOM 895 N N . ILE A 1 111 ? -39.916 -7.605 39.573 1.00 72.56 111 ILE A N 1
ATOM 896 C CA . ILE A 1 111 ? -39.413 -7.597 40.959 1.00 72.56 111 ILE A CA 1
ATOM 897 C C . ILE A 1 111 ? -38.103 -6.802 41.051 1.00 72.56 111 ILE A C 1
ATOM 899 O O . ILE A 1 111 ? -37.968 -5.926 41.909 1.00 72.56 111 ILE A O 1
ATOM 903 N N . PHE A 1 112 ? -37.160 -7.059 40.141 1.00 72.06 112 PHE A N 1
ATOM 904 C CA . PHE A 1 112 ? -35.864 -6.381 40.113 1.00 72.06 112 PHE A CA 1
ATOM 905 C C . PHE A 1 112 ? -36.000 -4.867 39.881 1.00 72.06 112 PHE A C 1
ATOM 907 O O . PHE A 1 112 ? -35.464 -4.065 40.652 1.00 72.06 112 PHE A O 1
ATOM 914 N N . LEU A 1 113 ? -36.770 -4.461 38.866 1.00 69.19 113 LEU A N 1
ATOM 915 C CA . LEU A 1 113 ? -37.032 -3.053 38.551 1.00 69.19 113 LEU A CA 1
ATOM 916 C C . LEU A 1 113 ? -37.777 -2.345 39.683 1.00 69.19 113 LEU A C 1
ATOM 918 O O . LEU A 1 113 ? -37.475 -1.192 39.999 1.00 69.19 113 LEU A O 1
ATOM 922 N N . THR A 1 114 ? -38.708 -3.034 40.341 1.00 71.06 114 THR A N 1
ATOM 923 C CA . THR A 1 114 ? -39.429 -2.500 41.500 1.00 71.06 114 THR A CA 1
ATOM 924 C C . THR A 1 114 ? -38.485 -2.215 42.653 1.00 71.06 114 THR A C 1
ATOM 926 O O . THR A 1 114 ? -38.526 -1.121 43.214 1.00 71.06 114 THR A O 1
ATOM 929 N N . PHE A 1 115 ? -37.622 -3.171 43.000 1.00 70.75 115 PHE A N 1
ATOM 930 C CA . PHE A 1 115 ? -36.673 -3.000 44.093 1.00 70.75 115 PHE A CA 1
ATOM 931 C C . PHE A 1 115 ? -35.713 -1.840 43.808 1.00 70.75 115 PHE A C 1
ATOM 933 O O . PHE A 1 115 ? -35.559 -0.937 44.632 1.00 70.75 115 PHE A O 1
ATOM 940 N N . PHE A 1 116 ? -35.131 -1.809 42.607 1.00 63.97 116 PHE A N 1
ATOM 941 C CA . PHE A 1 116 ? -34.157 -0.790 42.225 1.00 63.97 116 PHE A CA 1
ATOM 942 C C . PHE A 1 116 ? -34.782 0.611 42.143 1.00 63.97 116 PHE A C 1
ATOM 944 O O . PHE A 1 116 ? -34.243 1.571 42.697 1.00 63.97 116 PHE A O 1
ATOM 951 N N . SER A 1 117 ? -35.959 0.734 41.521 1.00 64.25 117 SER A N 1
ATOM 952 C CA . SER A 1 117 ? -36.669 2.014 41.432 1.00 64.25 117 SER A CA 1
ATOM 953 C C . SER A 1 117 ? -37.190 2.484 42.787 1.00 64.25 117 SER A C 1
ATOM 955 O O . SER A 1 117 ? -37.059 3.662 43.090 1.00 64.25 117 SER A O 1
ATOM 957 N N . SER A 1 118 ? -37.675 1.591 43.652 1.00 62.56 118 SER A N 1
ATOM 958 C CA . SER A 1 118 ? -38.102 1.941 45.012 1.00 62.56 118 SER A CA 1
ATOM 959 C C . SER A 1 118 ? -36.941 2.472 45.852 1.00 62.56 118 SER A C 1
ATOM 961 O O . SER A 1 118 ? -37.109 3.468 46.556 1.00 62.56 118 SER A O 1
ATOM 963 N N . VAL A 1 119 ? -35.747 1.879 45.749 1.00 65.31 119 VAL A N 1
ATOM 964 C CA . VAL A 1 119 ? -34.535 2.384 46.419 1.00 65.31 119 VAL A CA 1
ATOM 965 C C . VAL A 1 119 ? -34.140 3.760 45.875 1.00 65.31 119 VAL A C 1
ATOM 967 O O . VAL A 1 119 ? -33.956 4.691 46.663 1.00 65.31 119 VAL A O 1
ATOM 970 N N . ILE A 1 120 ? -34.079 3.927 44.549 1.00 62.56 120 ILE A N 1
ATOM 971 C CA . ILE A 1 120 ? -33.702 5.201 43.914 1.00 62.56 120 ILE A CA 1
ATOM 972 C C . ILE A 1 120 ? -34.721 6.302 44.205 1.00 62.56 120 ILE A C 1
ATOM 974 O O . ILE A 1 120 ? -34.328 7.400 44.580 1.00 62.56 120 ILE A O 1
ATOM 978 N N . ILE A 1 121 ? -36.018 6.028 44.065 1.00 61.75 121 ILE A N 1
ATOM 979 C CA . ILE A 1 121 ? -37.101 6.995 44.282 1.00 61.75 121 ILE A CA 1
ATOM 980 C C . ILE A 1 121 ? -37.169 7.385 45.760 1.00 61.75 121 ILE A C 1
ATOM 982 O O . ILE A 1 121 ? -37.253 8.571 46.075 1.00 61.75 121 ILE A O 1
ATOM 986 N N . THR A 1 122 ? -37.059 6.423 46.684 1.00 60.78 122 THR A N 1
ATOM 987 C CA . THR A 1 122 ? -37.045 6.718 48.127 1.00 60.78 122 THR A CA 1
ATOM 988 C C . THR A 1 122 ? -35.828 7.568 48.504 1.00 60.78 122 THR A C 1
ATOM 990 O O . THR A 1 122 ? -35.953 8.525 49.274 1.00 60.78 122 THR A O 1
ATOM 993 N N . TRP A 1 123 ? -34.657 7.275 47.931 1.00 57.19 123 TRP A N 1
ATOM 994 C CA . TRP A 1 123 ? -33.449 8.079 48.118 1.00 57.19 123 TRP A CA 1
ATOM 995 C C . TRP A 1 123 ? -33.574 9.477 47.488 1.00 57.19 123 TRP A C 1
ATOM 997 O O . TRP A 1 123 ? -33.261 10.472 48.140 1.00 57.19 123 TRP A O 1
ATOM 1007 N N . ALA A 1 124 ? -34.122 9.579 46.275 1.00 55.75 124 ALA A N 1
ATOM 1008 C CA . ALA A 1 124 ? -34.360 10.832 45.560 1.00 55.75 124 ALA A CA 1
ATOM 1009 C C . ALA A 1 124 ? -35.347 11.755 46.293 1.00 55.75 124 ALA A C 1
ATOM 1011 O O . ALA A 1 124 ? -35.103 12.957 46.391 1.00 55.75 124 ALA A O 1
ATOM 1012 N N . ILE A 1 125 ? -36.430 11.205 46.854 1.00 56.75 125 ILE A N 1
ATOM 1013 C CA . ILE A 1 125 ? -37.424 11.961 47.631 1.00 56.75 125 ILE A CA 1
ATOM 1014 C C . ILE A 1 125 ? -36.818 12.477 48.945 1.00 56.75 125 ILE A C 1
ATOM 1016 O O . ILE A 1 125 ? -37.126 13.593 49.364 1.00 56.75 125 ILE A O 1
ATOM 1020 N N . LYS A 1 126 ? -35.945 11.695 49.596 1.00 58.12 126 LYS A N 1
ATOM 1021 C CA . LYS A 1 126 ? -35.330 12.064 50.883 1.00 58.12 126 LYS A CA 1
ATOM 1022 C C . LYS A 1 126 ? -34.130 13.011 50.736 1.00 58.12 126 LYS A C 1
ATOM 1024 O O . LYS A 1 126 ? -33.896 13.830 51.621 1.00 58.12 126 LYS A O 1
ATOM 1029 N N . SER A 1 127 ? -33.400 12.924 49.625 1.00 62.03 127 SER A N 1
ATOM 1030 C CA . SER A 1 127 ? -32.083 13.552 49.441 1.00 62.03 127 SER A CA 1
ATOM 1031 C C . SER A 1 127 ? -31.954 14.335 48.123 1.00 62.03 127 SER A C 1
ATOM 1033 O O . SER A 1 127 ? -30.863 14.417 47.558 1.00 62.03 127 SER A O 1
ATOM 1035 N N . TRP A 1 128 ? -33.037 14.956 47.634 1.00 58.94 128 TRP A N 1
ATOM 1036 C CA . TRP A 1 128 ? -33.074 15.697 46.355 1.00 58.94 128 TRP A CA 1
ATOM 1037 C C . TRP A 1 128 ? -31.943 16.730 46.182 1.00 58.94 128 TRP A C 1
ATOM 1039 O O . TRP A 1 128 ? -31.415 16.899 45.083 1.00 58.94 128 TRP A O 1
ATOM 1049 N N . LYS A 1 129 ? -31.509 17.373 47.278 1.00 56.91 129 LYS A N 1
ATOM 1050 C CA . LYS A 1 129 ? -30.393 18.341 47.289 1.00 56.91 129 LYS A CA 1
ATOM 1051 C C . LYS A 1 129 ? -29.046 17.740 46.857 1.00 56.91 129 LYS A C 1
ATOM 1053 O O . LYS A 1 129 ? -28.193 18.482 46.391 1.00 56.91 129 LYS A O 1
ATOM 1058 N N . TYR A 1 130 ? -28.864 16.425 46.993 1.00 64.88 130 TYR A N 1
ATOM 1059 C CA . TYR A 1 130 ? -27.653 15.703 46.592 1.00 64.88 130 TYR A CA 1
ATOM 1060 C C . TYR A 1 130 ? -27.839 14.949 45.268 1.00 64.88 130 TYR A C 1
ATOM 1062 O O . TYR A 1 130 ? -26.893 14.837 44.494 1.00 64.88 130 TYR A O 1
ATOM 1070 N N . LEU A 1 131 ? -29.059 14.496 44.959 1.00 62.03 131 LEU A N 1
ATOM 1071 C CA . LEU A 1 131 ? -29.396 13.814 43.702 1.00 62.03 131 LEU A CA 1
ATOM 1072 C C . LEU A 1 131 ? -29.058 14.671 42.472 1.00 62.03 131 LEU A C 1
ATOM 1074 O O . LEU A 1 131 ? -28.368 14.205 41.568 1.00 62.03 131 LEU A O 1
ATOM 1078 N N . VAL A 1 132 ? -29.533 15.921 42.447 1.00 68.12 132 VAL A N 1
ATOM 1079 C CA . VAL A 1 132 ? -29.394 16.811 41.283 1.00 68.12 132 VAL A CA 1
ATOM 1080 C C . VAL A 1 132 ? -27.919 17.120 40.967 1.00 68.12 132 VAL A C 1
ATOM 1082 O O . VAL A 1 132 ? -27.524 16.911 39.820 1.00 68.12 132 VAL A O 1
ATOM 1085 N N . PRO A 1 133 ? -27.065 17.509 41.941 1.00 72.88 133 PRO A N 1
ATOM 1086 C CA . PRO A 1 133 ? -25.627 17.665 41.701 1.00 72.88 133 PRO A CA 1
ATOM 1087 C C . PRO A 1 133 ? -24.938 16.377 41.247 1.00 72.88 133 PRO A C 1
ATOM 1089 O O . PRO A 1 133 ? -24.058 16.426 40.394 1.00 72.88 133 PRO A O 1
ATOM 1092 N N . THR A 1 134 ? -25.342 15.220 41.781 1.00 69.12 134 THR A N 1
ATOM 1093 C CA . THR A 1 134 ? -24.732 13.932 41.415 1.00 69.12 134 THR A CA 1
ATOM 1094 C C . THR A 1 134 ? -25.063 13.555 39.967 1.00 69.12 134 THR A C 1
ATOM 1096 O O . THR A 1 134 ? -24.179 13.138 39.225 1.00 69.12 134 THR A O 1
ATOM 1099 N N . LEU A 1 135 ? -26.315 13.748 39.531 1.00 69.44 135 LEU A N 1
ATOM 1100 C CA . LEU A 1 135 ? -26.736 13.516 38.142 1.00 69.44 135 LEU A CA 1
ATOM 1101 C C . LEU A 1 135 ? -26.057 14.481 37.162 1.00 69.44 135 LEU A C 1
ATOM 1103 O O . LEU A 1 135 ? -25.606 14.048 36.104 1.00 69.44 135 LEU A O 1
ATOM 1107 N N . LEU A 1 136 ? -25.933 15.761 37.528 1.00 75.44 136 LEU A N 1
ATOM 1108 C CA . LEU A 1 136 ? -25.151 16.740 36.763 1.00 75.44 136 LEU A CA 1
ATOM 1109 C C . LEU A 1 136 ? -23.674 16.335 36.677 1.00 75.44 136 LEU A C 1
ATOM 1111 O O . LEU A 1 136 ? -23.082 16.408 35.604 1.00 75.44 136 LEU A O 1
ATOM 1115 N N . GLY A 1 137 ? -23.103 15.836 37.776 1.00 79.25 137 GLY A N 1
ATOM 1116 C CA . GLY A 1 137 ? -21.752 15.283 37.808 1.00 79.25 137 GLY A CA 1
ATOM 1117 C C . GLY A 1 137 ? -21.575 14.130 36.822 1.00 79.25 137 GLY A C 1
ATOM 1118 O O . GLY A 1 137 ? -20.645 14.157 36.025 1.00 79.25 137 GLY A O 1
ATOM 1119 N N . TYR A 1 138 ? -22.495 13.160 36.798 1.00 76.75 138 TYR A N 1
ATOM 1120 C CA . TYR A 1 138 ? -22.453 12.061 35.826 1.00 76.75 138 TYR A CA 1
ATOM 1121 C C . TYR A 1 138 ? -22.618 12.536 34.378 1.00 76.75 138 TYR A C 1
ATOM 1123 O O . TYR A 1 138 ? -21.903 12.048 33.506 1.00 76.75 138 TYR A O 1
ATOM 1131 N N . LEU A 1 139 ? -23.505 13.502 34.115 1.00 78.69 139 LEU A N 1
ATOM 1132 C CA . LEU A 1 139 ? -23.680 14.082 32.777 1.00 78.69 139 LEU A CA 1
ATOM 1133 C C . LEU A 1 139 ? -22.394 14.725 32.244 1.00 78.69 139 LEU A C 1
ATOM 1135 O O . LEU A 1 139 ? -22.143 14.664 31.045 1.00 78.69 139 LEU A O 1
ATOM 1139 N N . ILE A 1 140 ? -21.572 15.298 33.126 1.00 84.94 140 ILE A N 1
ATOM 1140 C CA . ILE A 1 140 ? -20.276 15.888 32.765 1.00 84.94 140 ILE A CA 1
ATOM 1141 C C . ILE A 1 140 ? -19.174 14.818 32.701 1.00 84.94 140 ILE A C 1
ATOM 1143 O O . ILE A 1 140 ? -18.332 14.851 31.809 1.00 84.94 140 ILE A O 1
ATOM 1147 N N . LEU A 1 141 ? -19.171 13.848 33.617 1.00 86.69 141 LEU A N 1
ATOM 1148 C CA . LEU A 1 141 ? -18.114 12.838 33.730 1.00 86.69 141 LEU A CA 1
ATOM 1149 C C . LEU A 1 141 ? -18.152 11.812 32.585 1.00 86.69 141 LEU A C 1
ATOM 1151 O O . LEU A 1 141 ? -17.106 11.391 32.100 1.00 86.69 141 LEU A O 1
ATOM 1155 N N . LEU A 1 142 ? -19.347 11.412 32.140 1.00 82.88 142 LEU A N 1
ATOM 1156 C CA . LEU A 1 142 ? -19.525 10.414 31.080 1.00 82.88 142 LEU A CA 1
ATOM 1157 C C . LEU A 1 142 ? -18.840 10.782 29.749 1.00 82.88 142 LEU A C 1
ATOM 1159 O O . LEU A 1 142 ? -18.088 9.944 29.247 1.00 82.88 142 LEU A O 1
ATOM 1163 N N . PRO A 1 143 ? -19.024 11.988 29.170 1.00 87.19 143 PRO A N 1
ATOM 1164 C CA . PRO A 1 143 ? -18.327 12.359 27.939 1.00 87.19 143 PRO A CA 1
ATOM 1165 C C . PRO A 1 143 ? -16.810 12.457 28.135 1.00 87.19 143 PRO A C 1
ATOM 1167 O O . PRO A 1 143 ? -16.068 12.111 27.222 1.00 87.19 143 PRO A O 1
ATOM 1170 N N . ILE A 1 144 ? -16.337 12.852 29.324 1.00 88.44 144 ILE A N 1
ATOM 1171 C CA . ILE A 1 144 ? -14.900 12.902 29.642 1.00 88.44 144 ILE A CA 1
ATOM 1172 C C . ILE A 1 144 ? -14.307 11.491 29.661 1.00 88.44 144 ILE A C 1
ATOM 1174 O O . ILE A 1 144 ? -13.281 11.251 29.030 1.00 88.44 144 ILE A O 1
ATOM 1178 N N . ILE A 1 145 ? -14.964 10.542 30.336 1.00 87.62 145 ILE A N 1
ATOM 1179 C CA . ILE A 1 145 ? -14.531 9.138 30.367 1.00 87.62 145 ILE A CA 1
ATOM 1180 C C . ILE A 1 145 ? -14.532 8.550 28.954 1.00 87.62 145 ILE A C 1
ATOM 1182 O O . ILE A 1 145 ? -13.586 7.861 28.579 1.00 87.62 145 ILE A O 1
ATOM 1186 N N . PHE A 1 146 ? -15.562 8.839 28.156 1.00 84.94 146 PHE A N 1
ATOM 1187 C CA . PHE A 1 146 ? -15.645 8.368 26.776 1.00 84.94 146 PHE A CA 1
ATOM 1188 C C . PHE A 1 146 ? -14.526 8.947 25.893 1.00 84.94 146 PHE A C 1
ATOM 1190 O O . PHE A 1 146 ? -13.847 8.200 25.186 1.00 84.94 146 PHE A O 1
ATOM 1197 N N . ALA A 1 147 ? -14.274 10.257 25.973 1.00 85.31 147 ALA A N 1
ATOM 1198 C CA . ALA A 1 147 ? -13.184 10.919 25.254 1.00 85.31 147 ALA A CA 1
ATOM 1199 C C . ALA A 1 147 ? -11.808 10.380 25.679 1.00 85.31 147 ALA A C 1
ATOM 1201 O O . ALA A 1 147 ? -10.939 10.121 24.849 1.00 85.31 147 ALA A O 1
ATOM 1202 N N . PHE A 1 148 ? -11.613 10.139 26.974 1.00 88.75 148 PHE A N 1
ATOM 1203 C CA . PHE A 1 148 ? -10.369 9.576 27.486 1.00 88.75 148 PHE A CA 1
ATOM 1204 C C . PHE A 1 148 ? -10.173 8.119 27.040 1.00 88.75 148 PHE A C 1
ATOM 1206 O O . PHE A 1 148 ? -9.088 7.748 26.601 1.00 88.75 148 PHE A O 1
ATOM 1213 N N . SER A 1 149 ? -11.231 7.300 27.075 1.00 85.69 149 SER A N 1
ATOM 1214 C CA . SER A 1 149 ? -11.190 5.908 26.614 1.00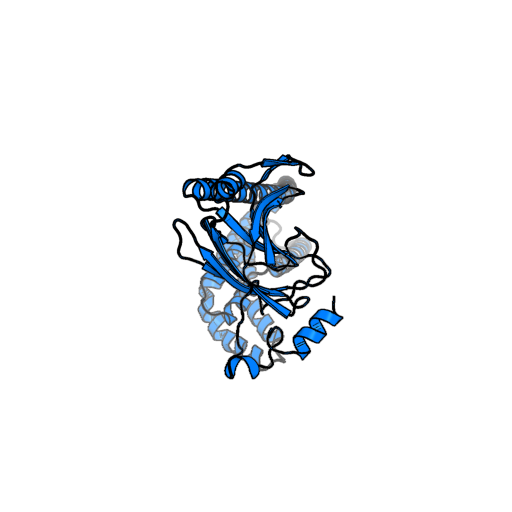 85.69 149 SER A CA 1
ATOM 1215 C C . SER A 1 149 ? -10.873 5.792 25.124 1.00 85.69 149 SER A C 1
ATOM 1217 O O . SER A 1 149 ? -10.122 4.901 24.735 1.00 85.69 149 SER A O 1
ATOM 1219 N N . THR A 1 150 ? -11.451 6.658 24.291 1.00 84.81 150 THR A N 1
ATOM 1220 C CA . THR A 1 150 ? -11.182 6.675 22.844 1.00 84.81 150 THR A CA 1
ATOM 1221 C C . THR A 1 150 ? -9.748 7.113 22.562 1.00 84.81 150 THR A C 1
ATOM 1223 O O . THR A 1 150 ? -9.051 6.431 21.819 1.00 84.81 150 THR A O 1
ATOM 1226 N N . THR A 1 151 ? -9.260 8.138 23.265 1.00 86.00 151 THR A N 1
ATOM 1227 C CA . THR A 1 151 ? -7.865 8.599 23.155 1.00 86.00 151 THR A CA 1
ATOM 1228 C C . THR A 1 151 ? -6.858 7.520 23.582 1.00 86.00 151 THR A C 1
ATOM 1230 O O . THR A 1 151 ? -5.843 7.320 22.919 1.00 86.00 151 THR A O 1
ATOM 1233 N N . ILE A 1 152 ? -7.118 6.794 24.679 1.00 84.94 152 ILE A N 1
ATOM 1234 C CA . ILE A 1 152 ? -6.252 5.683 25.114 1.00 84.94 152 ILE A CA 1
ATOM 1235 C C . ILE A 1 152 ? -6.227 4.569 24.070 1.00 84.94 152 ILE A C 1
ATOM 1237 O O . ILE A 1 152 ? -5.158 4.024 23.798 1.00 84.94 152 ILE A O 1
ATOM 1241 N N . ARG A 1 153 ? -7.388 4.220 23.503 1.00 85.69 153 ARG A N 1
ATOM 1242 C CA . ARG A 1 153 ? -7.469 3.190 22.465 1.00 85.69 153 ARG A CA 1
ATOM 1243 C C . ARG A 1 153 ? -6.630 3.587 21.255 1.00 85.69 153 ARG A C 1
ATOM 1245 O O . ARG A 1 153 ? -5.737 2.839 20.892 1.00 85.69 153 ARG A O 1
ATOM 1252 N N . GLU A 1 154 ? -6.822 4.799 20.738 1.00 85.12 154 GLU A N 1
ATOM 1253 C CA . GLU A 1 154 ? -6.026 5.322 19.620 1.00 85.12 154 GLU A CA 1
ATOM 1254 C C . GLU A 1 154 ? -4.521 5.308 19.921 1.00 85.12 154 GLU A C 1
ATOM 1256 O O . GLU A 1 154 ? -3.717 4.931 19.073 1.00 85.12 154 GLU A O 1
ATOM 1261 N N . PHE A 1 155 ? -4.115 5.673 21.140 1.00 85.62 155 PHE A N 1
ATOM 1262 C CA . PHE A 1 155 ? -2.706 5.624 21.528 1.00 85.62 155 PHE A CA 1
ATOM 1263 C C . PHE A 1 155 ? -2.144 4.195 21.553 1.00 85.62 155 PHE A C 1
ATOM 1265 O O . PHE A 1 155 ? -1.006 3.980 21.129 1.00 85.62 155 PHE A O 1
ATOM 1272 N N . ASN A 1 156 ? -2.917 3.229 22.053 1.00 84.44 156 ASN A N 1
ATOM 1273 C CA . ASN A 1 156 ? -2.517 1.825 22.075 1.00 84.44 156 ASN A CA 1
ATOM 1274 C C . ASN A 1 156 ? -2.435 1.249 20.658 1.00 84.44 156 ASN A C 1
ATOM 1276 O O . ASN A 1 156 ? -1.419 0.636 20.340 1.00 84.44 156 ASN A O 1
ATOM 1280 N N . ASP A 1 157 ? -3.421 1.532 19.805 1.00 85.00 157 ASP A N 1
ATOM 1281 C CA . ASP A 1 157 ? -3.450 1.095 18.406 1.00 85.00 157 ASP A CA 1
ATOM 1282 C C . ASP A 1 157 ? -2.219 1.638 17.648 1.00 85.00 157 ASP A C 1
ATOM 1284 O O . ASP A 1 157 ? -1.477 0.884 17.022 1.00 85.00 157 ASP A O 1
ATOM 1288 N N . LEU A 1 158 ? -1.902 2.932 17.809 1.00 85.69 158 LEU A N 1
ATOM 1289 C CA . LEU A 1 158 ? -0.705 3.562 17.224 1.00 85.69 158 LEU A CA 1
ATOM 1290 C C . LEU A 1 158 ? 0.619 3.016 17.777 1.00 85.69 158 LEU A C 1
ATOM 1292 O O . LEU A 1 158 ? 1.677 3.183 17.161 1.00 85.69 158 LEU A O 1
ATOM 1296 N N . ARG A 1 159 ? 0.610 2.463 18.992 1.00 85.62 159 ARG A N 1
ATOM 1297 C CA . ARG A 1 159 ? 1.787 1.824 19.588 1.00 85.62 159 ARG A CA 1
ATOM 1298 C C . ARG A 1 159 ? 1.965 0.417 19.027 1.00 85.62 159 ARG A C 1
ATOM 1300 O O . ARG A 1 159 ? 3.089 0.050 18.705 1.00 85.62 159 ARG A O 1
ATOM 1307 N N . GLU A 1 160 ? 0.883 -0.342 18.898 1.00 86.81 160 GLU A N 1
ATOM 1308 C CA . GLU A 1 160 ? 0.894 -1.678 18.298 1.00 86.81 160 GLU A CA 1
ATOM 1309 C C . GLU A 1 160 ? 1.287 -1.628 16.817 1.00 86.81 160 GLU A C 1
ATOM 1311 O O . GLU A 1 160 ? 2.147 -2.397 16.391 1.00 86.81 160 GLU A O 1
ATOM 1316 N N . GLU A 1 161 ? 0.772 -0.666 16.045 1.00 86.19 161 GLU A N 1
ATOM 1317 C CA . GLU A 1 161 ? 1.179 -0.474 14.645 1.00 86.19 161 GLU A CA 1
ATOM 1318 C C . GLU A 1 161 ? 2.683 -0.165 14.523 1.00 86.19 161 GLU A C 1
ATOM 1320 O O . GLU A 1 161 ? 3.375 -0.729 13.678 1.00 86.19 161 GLU A O 1
ATOM 1325 N N . ARG A 1 162 ? 3.235 0.658 15.424 1.00 84.06 162 ARG A N 1
ATOM 1326 C CA . ARG A 1 162 ? 4.680 0.940 15.438 1.00 84.06 162 ARG A CA 1
ATOM 1327 C C . ARG A 1 162 ? 5.522 -0.281 15.791 1.00 84.06 162 ARG A C 1
ATOM 1329 O O . ARG A 1 162 ? 6.510 -0.540 15.111 1.00 84.06 162 ARG A O 1
ATOM 1336 N N . LEU A 1 163 ? 5.130 -1.043 16.812 1.00 85.31 163 LEU A N 1
ATOM 1337 C CA . LEU A 1 163 ? 5.839 -2.267 17.202 1.00 85.31 163 LEU A CA 1
ATOM 1338 C C . LEU A 1 163 ? 5.815 -3.305 16.075 1.00 85.31 163 LEU A C 1
ATOM 1340 O O . LEU A 1 163 ? 6.856 -3.841 15.710 1.00 85.31 163 LEU A O 1
ATOM 1344 N N . THR A 1 164 ? 4.648 -3.525 15.468 1.00 89.25 164 THR A N 1
ATOM 1345 C CA . THR A 1 164 ? 4.513 -4.454 14.337 1.00 89.25 164 THR A CA 1
ATOM 1346 C C . THR A 1 164 ? 5.336 -4.006 13.131 1.00 89.25 164 THR A C 1
ATOM 1348 O O . THR A 1 164 ? 5.966 -4.834 12.476 1.00 89.25 164 THR A O 1
ATOM 1351 N N . GLN A 1 165 ? 5.401 -2.704 12.843 1.00 87.81 165 GLN A N 1
ATOM 1352 C CA . GLN A 1 165 ? 6.266 -2.175 11.792 1.00 87.81 165 GLN A CA 1
ATOM 1353 C C . GLN A 1 165 ? 7.757 -2.376 12.101 1.00 87.81 165 GLN A C 1
ATOM 1355 O O . GLN A 1 165 ? 8.503 -2.795 11.215 1.00 87.81 165 GLN A O 1
ATOM 1360 N N . GLU A 1 166 ? 8.202 -2.116 13.331 1.00 88.75 166 GLU A N 1
ATOM 1361 C CA . GLU A 1 166 ? 9.586 -2.375 13.749 1.00 88.75 166 GLU A CA 1
ATOM 1362 C C . GLU A 1 166 ? 9.954 -3.859 13.622 1.00 88.75 166 GLU A C 1
ATOM 1364 O O . GLU A 1 166 ? 11.027 -4.184 13.105 1.00 88.75 166 GLU A O 1
ATOM 1369 N N . ASP A 1 167 ? 9.063 -4.758 14.041 1.00 92.25 167 ASP A N 1
ATOM 1370 C CA . ASP A 1 167 ? 9.270 -6.203 13.943 1.00 92.25 167 ASP A CA 1
ATOM 1371 C C . ASP A 1 167 ? 9.316 -6.672 12.481 1.00 92.25 167 ASP A C 1
ATOM 1373 O O . ASP A 1 167 ? 10.244 -7.385 12.094 1.00 92.25 167 ASP A O 1
ATOM 1377 N N . ASN A 1 168 ? 8.423 -6.168 11.622 1.00 92.50 168 ASN A N 1
ATOM 1378 C CA . ASN A 1 168 ? 8.472 -6.428 10.180 1.00 92.50 168 ASN A CA 1
ATOM 1379 C C . ASN A 1 168 ? 9.820 -6.000 9.570 1.00 92.50 168 ASN A C 1
ATOM 1381 O O . ASN A 1 168 ? 10.456 -6.773 8.846 1.00 92.50 168 ASN A O 1
ATOM 1385 N N . ILE A 1 169 ? 10.307 -4.797 9.903 1.00 92.19 169 ILE A N 1
ATOM 1386 C CA . ILE A 1 169 ? 11.590 -4.281 9.398 1.00 92.19 169 ILE A CA 1
ATOM 1387 C C . ILE A 1 169 ? 12.758 -5.168 9.854 1.00 92.19 169 ILE A C 1
ATOM 1389 O O . ILE A 1 169 ? 13.680 -5.416 9.068 1.00 92.19 169 ILE A O 1
ATOM 1393 N N . ARG A 1 170 ? 12.726 -5.686 11.092 1.00 91.56 170 ARG A N 1
ATOM 1394 C CA . ARG A 1 170 ? 13.737 -6.632 11.604 1.00 91.56 170 ARG A CA 1
ATOM 1395 C C . ARG A 1 170 ? 13.763 -7.933 10.803 1.00 91.56 170 ARG A C 1
ATOM 1397 O O . ARG A 1 170 ? 14.846 -8.445 10.518 1.00 91.56 170 ARG A O 1
ATOM 1404 N N . GLU A 1 171 ? 12.605 -8.430 10.380 1.00 91.38 171 GLU A N 1
ATOM 1405 C CA . GLU A 1 171 ? 12.494 -9.617 9.521 1.00 91.38 171 GLU A CA 1
ATOM 1406 C C . GLU A 1 171 ? 12.875 -9.343 8.050 1.00 91.38 171 GLU A C 1
ATOM 1408 O O . GLU A 1 171 ? 13.194 -10.265 7.282 1.00 91.38 171 GLU A O 1
ATOM 1413 N N . GLY A 1 172 ? 12.948 -8.064 7.668 1.00 92.50 172 GLY A N 1
ATOM 1414 C CA . GLY A 1 172 ? 13.221 -7.605 6.307 1.00 92.50 172 GLY A CA 1
ATOM 1415 C C . GLY A 1 172 ? 11.969 -7.513 5.436 1.00 92.50 172 GLY A C 1
ATOM 1416 O O . GLY A 1 172 ? 12.083 -7.589 4.213 1.00 92.50 172 GLY A O 1
ATOM 1417 N N . ARG A 1 173 ? 10.799 -7.362 6.062 1.00 94.12 173 ARG A N 1
ATOM 1418 C CA . ARG A 1 173 ? 9.508 -7.123 5.416 1.00 94.12 173 ARG A CA 1
ATOM 1419 C C . ARG A 1 173 ? 9.078 -5.681 5.648 1.00 94.12 173 ARG A C 1
ATOM 1421 O O . ARG A 1 173 ? 9.381 -5.076 6.672 1.00 94.12 173 ARG A O 1
ATOM 1428 N N . TYR A 1 174 ? 8.362 -5.123 4.687 1.00 94.69 174 TYR A N 1
ATOM 1429 C CA . TYR A 1 174 ? 7.958 -3.724 4.695 1.00 94.69 174 TYR A CA 1
ATOM 1430 C C . TYR A 1 174 ? 6.513 -3.632 4.221 1.00 94.69 174 TYR A C 1
ATOM 1432 O O . TYR A 1 174 ? 6.083 -4.435 3.395 1.00 94.69 174 TYR A O 1
ATOM 1440 N N . LYS A 1 175 ? 5.766 -2.657 4.735 1.00 94.81 175 LYS A N 1
ATOM 1441 C CA . LYS A 1 175 ? 4.423 -2.330 4.250 1.00 94.81 175 LYS A CA 1
ATOM 1442 C C . LYS A 1 175 ? 4.561 -1.358 3.079 1.00 94.81 175 LYS A C 1
ATOM 1444 O O . LYS A 1 175 ? 5.009 -0.230 3.282 1.00 94.81 175 LYS A O 1
ATOM 1449 N N . TRP A 1 176 ? 4.270 -1.811 1.862 1.00 95.06 176 TRP A N 1
ATOM 1450 C CA . TRP A 1 176 ? 4.422 -0.991 0.661 1.00 95.06 176 TRP A CA 1
ATOM 1451 C C . TRP A 1 176 ? 3.506 -1.430 -0.482 1.00 95.06 176 TRP A C 1
ATOM 1453 O O . TRP A 1 176 ? 2.922 -2.512 -0.456 1.00 95.06 176 TRP A O 1
ATOM 1463 N N . PHE A 1 177 ? 3.389 -0.573 -1.496 1.00 94.25 177 PHE A N 1
ATOM 1464 C CA . PHE A 1 177 ? 2.743 -0.899 -2.767 1.00 94.25 177 PHE A CA 1
ATOM 1465 C C . PHE A 1 177 ? 3.551 -0.396 -3.960 1.00 94.25 177 PHE A C 1
ATOM 1467 O O . PHE A 1 177 ? 4.400 0.498 -3.841 1.00 94.25 177 PHE A O 1
ATOM 1474 N N . CYS A 1 178 ? 3.273 -0.968 -5.127 1.00 93.56 178 CYS A N 1
ATOM 1475 C CA . CYS A 1 178 ? 3.840 -0.519 -6.383 1.00 93.56 178 CYS A CA 1
ATOM 1476 C C . CYS A 1 178 ? 2.846 0.344 -7.154 1.00 93.56 178 CYS A C 1
ATOM 1478 O O . CYS A 1 178 ? 1.653 0.058 -7.152 1.00 93.56 178 CYS A O 1
ATOM 1480 N N . ALA A 1 179 ? 3.330 1.372 -7.843 1.00 92.38 179 ALA A N 1
ATOM 1481 C CA . ALA A 1 179 ? 2.523 2.181 -8.748 1.00 92.38 179 ALA A CA 1
ATOM 1482 C C . ALA A 1 179 ? 3.248 2.416 -10.069 1.00 92.38 179 ALA A C 1
ATOM 1484 O O . ALA A 1 179 ? 4.480 2.382 -10.104 1.00 92.38 179 ALA A O 1
ATOM 1485 N N . MET A 1 180 ? 2.505 2.698 -11.137 1.00 91.00 180 MET A N 1
ATOM 1486 C CA . MET A 1 180 ? 3.104 3.171 -12.381 1.00 91.00 180 MET A CA 1
ATOM 1487 C C . MET A 1 180 ? 3.182 4.690 -12.457 1.00 91.00 180 MET A C 1
ATOM 1489 O O . MET A 1 180 ? 2.552 5.433 -11.706 1.00 91.00 180 MET A O 1
ATOM 1493 N N . SER A 1 181 ? 4.026 5.147 -13.368 1.00 93.38 181 SER A N 1
ATOM 1494 C CA . SER A 1 181 ? 4.156 6.532 -13.779 1.00 93.38 181 SER A CA 1
ATOM 1495 C C . SER A 1 181 ? 4.654 6.566 -15.220 1.00 93.38 181 SER A C 1
ATOM 1497 O O . SER A 1 181 ? 5.350 5.658 -15.674 1.00 93.38 181 SER A O 1
ATOM 1499 N N . ASN A 1 182 ? 4.319 7.620 -15.946 1.00 92.81 182 ASN A N 1
ATOM 1500 C CA . ASN A 1 182 ? 4.742 7.846 -17.322 1.00 92.81 182 ASN A CA 1
ATOM 1501 C C . ASN A 1 182 ? 4.675 9.350 -17.621 1.00 92.81 182 ASN A C 1
ATOM 1503 O O . ASN A 1 182 ? 3.989 10.089 -16.908 1.00 92.81 182 ASN A O 1
ATOM 1507 N N . PRO A 1 183 ? 5.421 9.847 -18.621 1.00 92.31 183 PRO A N 1
ATOM 1508 C CA . PRO A 1 183 ? 5.221 11.197 -19.130 1.00 92.31 183 PRO A CA 1
ATOM 1509 C C . PRO A 1 183 ? 3.797 11.379 -19.671 1.00 92.31 183 PRO A C 1
ATOM 1511 O O . PRO A 1 183 ? 3.243 10.452 -20.258 1.00 92.31 183 PRO A O 1
ATOM 1514 N N . ALA A 1 184 ? 3.242 12.587 -19.533 1.00 87.06 184 ALA A N 1
ATOM 1515 C CA . ALA A 1 184 ? 1.860 12.889 -19.920 1.00 87.06 184 ALA A CA 1
ATOM 1516 C C . ALA A 1 184 ? 1.531 12.488 -21.369 1.00 87.06 184 ALA A C 1
ATOM 1518 O O . ALA A 1 184 ? 0.513 11.857 -21.606 1.00 87.06 184 ALA A O 1
ATOM 1519 N N . ALA A 1 185 ? 2.429 12.769 -22.318 1.00 86.75 185 ALA A N 1
ATOM 1520 C CA . ALA A 1 185 ? 2.265 12.443 -23.740 1.00 86.75 185 ALA A CA 1
ATOM 1521 C C . ALA A 1 185 ? 2.755 11.027 -24.117 1.00 86.75 185 ALA A C 1
ATOM 1523 O O . ALA A 1 185 ? 3.114 10.768 -25.265 1.00 86.75 185 ALA A O 1
ATOM 1524 N N . TYR A 1 186 ? 2.870 10.126 -23.142 1.00 90.56 186 TYR A N 1
ATOM 1525 C CA . TYR A 1 186 ? 3.401 8.782 -23.343 1.00 90.56 186 TYR A CA 1
ATOM 1526 C C . TYR A 1 186 ? 2.556 7.762 -22.573 1.00 90.56 186 TYR A C 1
ATOM 1528 O O . TYR A 1 186 ? 2.981 7.272 -21.524 1.00 90.56 186 TYR A O 1
ATOM 1536 N N . PRO A 1 187 ? 1.328 7.479 -23.039 1.00 90.38 187 PRO A N 1
ATOM 1537 C CA . PRO A 1 187 ? 0.457 6.517 -22.385 1.00 90.38 187 PRO A CA 1
ATOM 1538 C C . PRO A 1 187 ? 1.067 5.119 -22.489 1.00 90.38 187 PRO A C 1
ATOM 1540 O O . PRO A 1 187 ? 1.594 4.711 -23.531 1.00 90.38 187 PRO A O 1
ATOM 1543 N N . VAL A 1 188 ? 0.991 4.385 -21.384 1.00 89.88 188 VAL A N 1
ATOM 1544 C CA . VAL A 1 188 ? 1.490 3.015 -21.268 1.00 89.88 188 VAL A CA 1
ATOM 1545 C C . VAL A 1 188 ? 0.462 2.144 -20.572 1.00 89.88 188 VAL A C 1
ATOM 1547 O O . VAL A 1 188 ? -0.321 2.618 -19.747 1.00 89.88 188 VAL A O 1
ATOM 1550 N N . GLN A 1 189 ? 0.510 0.855 -20.884 1.00 89.38 189 GLN A N 1
ATOM 1551 C CA . GLN A 1 189 ? -0.267 -0.167 -20.200 1.00 89.38 189 GLN A CA 1
ATOM 1552 C C . GLN A 1 189 ? 0.663 -1.297 -19.773 1.00 89.38 189 GLN A C 1
ATOM 1554 O O . GLN A 1 189 ? 1.433 -1.819 -20.582 1.00 89.38 189 GLN A O 1
ATOM 1559 N N . LEU A 1 190 ? 0.602 -1.688 -18.500 1.00 88.31 190 LEU A N 1
ATOM 1560 C CA . LEU A 1 190 ? 1.335 -2.860 -18.031 1.00 88.31 190 LEU A CA 1
ATOM 1561 C C . LEU A 1 190 ? 0.707 -4.119 -18.645 1.00 88.31 190 LEU A C 1
ATOM 1563 O O . LEU A 1 190 ? -0.497 -4.328 -18.528 1.00 88.31 190 LEU A O 1
ATOM 1567 N N . TYR A 1 191 ? 1.530 -4.943 -19.291 1.00 87.50 191 TYR A N 1
ATOM 1568 C CA . TYR A 1 191 ? 1.117 -6.228 -19.855 1.00 87.50 191 TYR A CA 1
ATOM 1569 C C . TYR A 1 191 ? 1.321 -7.361 -18.843 1.00 87.50 191 TYR A C 1
ATOM 1571 O O . TYR A 1 191 ? 0.444 -8.194 -18.647 1.00 87.50 191 TYR A O 1
ATOM 1579 N N . SER A 1 192 ? 2.470 -7.370 -18.163 1.00 88.00 192 SER A N 1
ATOM 1580 C CA . SER A 1 192 ? 2.767 -8.309 -17.080 1.00 88.00 192 SER A CA 1
ATOM 1581 C C . SER A 1 192 ? 3.844 -7.739 -16.165 1.00 88.00 192 SER A C 1
ATOM 1583 O O . SER A 1 192 ? 4.851 -7.228 -16.658 1.00 88.00 192 SER A O 1
ATOM 1585 N N . GLY A 1 193 ? 3.687 -7.866 -14.852 1.00 91.44 193 GLY A N 1
ATOM 1586 C CA . GLY A 1 193 ? 4.729 -7.541 -13.883 1.00 91.44 193 GLY A CA 1
ATOM 1587 C C . GLY A 1 193 ? 5.007 -8.710 -12.951 1.00 91.44 193 GLY A C 1
ATOM 1588 O O . GLY A 1 193 ? 4.089 -9.423 -12.558 1.00 91.44 193 GLY A O 1
ATOM 1589 N N . ARG A 1 194 ? 6.271 -8.905 -12.582 1.00 94.44 194 ARG A N 1
ATOM 1590 C CA . ARG A 1 194 ? 6.681 -9.850 -11.544 1.00 94.44 194 ARG A CA 1
ATOM 1591 C C . ARG A 1 194 ? 7.767 -9.241 -10.666 1.00 94.44 194 ARG A C 1
ATOM 1593 O O . ARG A 1 194 ? 8.796 -8.773 -11.162 1.00 94.44 194 ARG A O 1
ATOM 1600 N N . PHE A 1 195 ? 7.538 -9.255 -9.357 1.00 95.81 195 PHE A N 1
ATOM 1601 C CA . PHE A 1 195 ? 8.563 -8.964 -8.361 1.00 95.81 195 PHE A CA 1
ATOM 1602 C C . PHE A 1 195 ? 9.328 -10.233 -8.037 1.00 95.81 195 PHE A C 1
ATOM 1604 O O . PHE A 1 195 ? 8.726 -11.239 -7.674 1.00 95.81 195 PHE A O 1
ATOM 1611 N N . ILE A 1 196 ? 10.653 -10.161 -8.137 1.00 96.75 196 ILE A N 1
ATOM 1612 C CA . ILE A 1 196 ? 11.533 -11.261 -7.758 1.00 96.75 196 ILE A CA 1
ATOM 1613 C C . ILE A 1 196 ? 12.140 -10.919 -6.402 1.00 96.75 196 ILE A C 1
ATOM 1615 O O . ILE A 1 196 ? 12.862 -9.920 -6.264 1.00 96.75 196 ILE A O 1
ATOM 1619 N N . PHE A 1 197 ? 11.866 -11.747 -5.396 1.00 95.69 197 PHE A N 1
ATOM 1620 C CA . PHE A 1 197 ? 12.270 -11.483 -4.017 1.00 95.69 197 PHE A CA 1
ATOM 1621 C C . PHE A 1 197 ? 13.515 -12.279 -3.594 1.00 95.69 197 PHE A C 1
ATOM 1623 O O . PHE A 1 197 ? 13.926 -13.262 -4.219 1.00 95.69 197 PHE A O 1
ATOM 1630 N N . PRO A 1 198 ? 14.218 -11.829 -2.540 1.00 90.50 198 PRO A N 1
ATOM 1631 C CA . PRO A 1 198 ? 15.295 -12.609 -1.941 1.00 90.50 198 PRO A CA 1
ATOM 1632 C C . PRO A 1 198 ? 14.791 -13.760 -1.061 1.00 90.50 198 PRO A C 1
ATOM 1634 O O . PRO A 1 198 ? 15.509 -14.748 -0.940 1.00 90.50 198 PRO A O 1
ATOM 1637 N N . LYS A 1 199 ? 13.619 -13.609 -0.429 1.00 84.12 199 LYS A N 1
ATOM 1638 C CA . LYS A 1 199 ? 13.087 -14.537 0.583 1.00 84.12 199 LYS A CA 1
ATOM 1639 C C . LYS A 1 199 ? 11.669 -15.028 0.284 1.00 84.12 199 LYS A C 1
ATOM 1641 O O . LYS A 1 199 ? 11.398 -16.198 0.516 1.00 84.12 199 LYS A O 1
ATOM 1646 N N . ASP A 1 200 ? 10.799 -14.137 -0.186 1.00 89.00 200 ASP A N 1
ATOM 1647 C CA . ASP A 1 200 ? 9.394 -14.448 -0.465 1.00 89.00 200 ASP A CA 1
ATOM 1648 C C . ASP A 1 200 ? 9.226 -15.094 -1.852 1.00 89.00 200 ASP A C 1
ATOM 1650 O O . ASP A 1 200 ? 10.136 -15.038 -2.682 1.00 89.00 200 ASP A O 1
ATOM 1654 N N . GLU A 1 201 ? 8.067 -15.707 -2.098 1.00 91.38 201 GLU A N 1
ATOM 1655 C CA . GLU A 1 201 ? 7.695 -16.196 -3.429 1.00 91.38 201 GLU A CA 1
ATOM 1656 C C . GLU A 1 201 ? 7.524 -15.033 -4.406 1.00 91.38 201 GLU A C 1
ATOM 1658 O O . GLU A 1 201 ? 7.004 -13.978 -4.036 1.00 91.38 201 GLU A O 1
ATOM 1663 N N . ASP A 1 202 ? 7.948 -15.232 -5.654 1.00 92.50 202 ASP A N 1
ATOM 1664 C CA . ASP A 1 202 ? 7.805 -14.224 -6.700 1.00 92.50 202 ASP A CA 1
ATOM 1665 C C . ASP A 1 202 ? 6.333 -13.817 -6.858 1.00 92.50 202 ASP A C 1
ATOM 1667 O O . ASP A 1 202 ? 5.441 -14.658 -6.965 1.00 92.50 202 ASP A O 1
ATOM 1671 N N . TYR A 1 203 ? 6.083 -12.510 -6.898 1.00 90.69 203 TYR A N 1
ATOM 1672 C CA . TYR A 1 203 ? 4.728 -11.968 -6.946 1.00 90.69 203 TYR A CA 1
ATOM 1673 C C . TYR A 1 203 ? 4.426 -11.427 -8.333 1.00 90.69 203 TYR A C 1
ATOM 1675 O O . TYR A 1 203 ? 5.012 -10.429 -8.759 1.00 90.69 203 TYR A O 1
ATOM 1683 N N . GLU A 1 204 ? 3.507 -12.083 -9.032 1.00 90.56 204 GLU A N 1
ATOM 1684 C CA . GLU A 1 204 ? 2.953 -11.582 -10.284 1.00 90.56 204 GLU A CA 1
ATOM 1685 C C . GLU A 1 204 ? 1.883 -10.534 -10.017 1.00 90.56 204 GLU A C 1
ATOM 1687 O O . GLU A 1 204 ? 1.043 -10.675 -9.128 1.00 90.56 204 GLU A O 1
ATOM 1692 N N . PHE A 1 205 ? 1.910 -9.467 -10.803 1.00 86.44 205 PHE A N 1
ATOM 1693 C CA . PHE A 1 205 ? 0.983 -8.369 -10.658 1.00 86.44 205 PHE A CA 1
ATOM 1694 C C . PHE A 1 205 ? 0.623 -7.744 -11.995 1.00 86.44 205 PHE A C 1
ATOM 1696 O O . PHE A 1 205 ? 1.425 -7.629 -12.925 1.00 86.44 205 PHE A O 1
ATOM 1703 N N . THR A 1 206 ? -0.601 -7.248 -12.023 1.00 79.81 206 THR A N 1
ATOM 1704 C CA . THR A 1 206 ? -1.031 -6.161 -12.888 1.00 79.81 206 THR A CA 1
ATOM 1705 C C . THR A 1 206 ? -1.376 -4.981 -11.982 1.00 79.81 206 THR A C 1
ATOM 1707 O O . THR A 1 206 ? -1.638 -5.156 -10.788 1.00 79.81 206 THR A O 1
ATOM 1710 N N . PHE A 1 207 ? -1.373 -3.760 -12.507 1.00 75.69 207 PHE A N 1
ATOM 1711 C CA . PHE A 1 207 ? -1.959 -2.651 -11.756 1.00 75.69 207 PHE A CA 1
ATOM 1712 C C . PHE A 1 207 ? -3.487 -2.842 -11.713 1.00 75.69 207 PHE A C 1
ATOM 1714 O O . PHE A 1 207 ? -4.062 -3.351 -12.676 1.00 75.69 207 PHE A O 1
ATOM 1721 N N . SER A 1 208 ? -4.100 -2.542 -10.564 1.00 54.41 208 SER A N 1
ATOM 1722 C CA . SER A 1 208 ? -5.491 -2.863 -10.189 1.00 54.41 208 SER A CA 1
ATOM 1723 C C . SER A 1 208 ? -6.533 -2.699 -11.312 1.00 54.41 208 SER A C 1
ATOM 1725 O O . SER A 1 208 ? -6.468 -1.722 -12.048 1.00 54.41 208 SER A O 1
ATOM 1727 N N . GLU A 1 209 ? -7.496 -3.633 -11.376 1.00 47.56 209 GLU A N 1
ATOM 1728 C CA . GLU A 1 209 ? -8.692 -3.685 -12.250 1.00 47.56 209 GLU A CA 1
ATOM 1729 C C . GLU A 1 209 ? -8.478 -3.305 -13.732 1.00 47.56 209 GLU A C 1
ATOM 1731 O O . GLU A 1 209 ? -8.748 -2.190 -14.162 1.00 47.56 209 GLU A O 1
ATOM 1736 N N . GLY A 1 210 ? -8.079 -4.284 -14.554 1.00 51.28 210 GLY A N 1
ATOM 1737 C CA . GLY A 1 210 ? -8.355 -4.237 -15.998 1.00 51.28 210 GLY A CA 1
ATOM 1738 C C . GLY A 1 210 ? -7.287 -3.608 -16.893 1.00 51.28 210 GLY A C 1
ATOM 1739 O O . GLY A 1 210 ? -7.627 -3.117 -17.963 1.00 51.28 210 GLY A O 1
ATOM 1740 N N . ASN A 1 211 ? -6.006 -3.650 -16.506 1.00 60.66 211 ASN A N 1
ATOM 1741 C CA . ASN A 1 211 ? -4.906 -3.090 -17.302 1.00 60.66 211 ASN A CA 1
ATOM 1742 C C . ASN A 1 211 ? -5.143 -1.613 -17.668 1.00 60.66 211 ASN A C 1
ATOM 1744 O O . ASN A 1 211 ? -5.184 -1.227 -18.835 1.00 60.66 211 ASN A O 1
ATOM 1748 N N . ILE A 1 212 ? -5.326 -0.786 -16.642 1.00 69.88 212 ILE A N 1
ATOM 1749 C CA . ILE A 1 212 ? -5.637 0.633 -16.797 1.00 69.88 212 ILE A CA 1
ATOM 1750 C C . ILE A 1 212 ? -4.484 1.353 -17.507 1.00 69.88 212 ILE A C 1
ATOM 1752 O O . ILE A 1 212 ? -3.319 1.221 -17.124 1.00 69.88 212 ILE A O 1
ATOM 1756 N N . VAL A 1 213 ? -4.824 2.149 -18.519 1.00 78.12 213 VAL A N 1
ATOM 1757 C CA . VAL A 1 213 ? -3.908 3.111 -19.132 1.00 78.12 213 VAL A CA 1
ATOM 1758 C C . VAL A 1 213 ? -3.798 4.324 -18.222 1.00 78.12 213 VAL A C 1
ATOM 1760 O O . VAL A 1 213 ? -4.801 4.908 -17.811 1.00 78.12 213 VAL A O 1
ATOM 1763 N N . ASN A 1 214 ? -2.572 4.711 -17.891 1.00 74.81 214 ASN A N 1
ATOM 1764 C CA . ASN A 1 214 ? -2.331 5.848 -17.010 1.00 74.81 214 ASN A CA 1
ATOM 1765 C C . ASN A 1 214 ? -2.373 7.170 -17.802 1.00 74.81 214 ASN A C 1
ATOM 1767 O O . ASN A 1 214 ? -1.339 7.723 -18.193 1.00 74.81 214 ASN A O 1
ATOM 1771 N N . TYR A 1 215 ? -3.592 7.641 -18.074 1.00 73.56 215 TYR A N 1
ATOM 1772 C CA . TYR A 1 215 ? -3.869 8.924 -18.725 1.00 73.56 215 TYR A CA 1
ATOM 1773 C C . TYR A 1 215 ? -3.471 10.109 -17.841 1.00 73.56 215 TYR A C 1
ATOM 1775 O O . TYR A 1 215 ? -3.565 10.035 -16.616 1.00 73.56 215 TYR A O 1
ATOM 1783 N N . ASN A 1 216 ? -3.075 11.231 -18.456 1.00 74.75 216 ASN A N 1
ATOM 1784 C CA . ASN A 1 216 ? -2.720 12.476 -17.753 1.00 74.75 216 ASN A CA 1
ATOM 1785 C C . ASN A 1 216 ? -1.680 12.291 -16.628 1.00 74.75 216 ASN A C 1
ATOM 1787 O O . ASN A 1 216 ? -1.668 13.023 -15.635 1.00 74.75 216 ASN A O 1
ATOM 1791 N N . ALA A 1 217 ? -0.806 11.294 -16.773 1.00 83.00 217 ALA A N 1
ATOM 1792 C CA . ALA A 1 217 ? 0.200 10.976 -15.780 1.00 83.00 217 ALA A CA 1
ATOM 1793 C C . ALA A 1 217 ? 1.231 12.104 -15.636 1.00 83.00 217 ALA A C 1
ATOM 1795 O O . ALA A 1 217 ? 1.672 12.722 -16.609 1.00 83.00 217 ALA A O 1
ATOM 1796 N N . VAL A 1 218 ? 1.661 12.340 -14.398 1.00 88.81 218 VAL A N 1
ATOM 1797 C CA . VAL A 1 218 ? 2.778 13.235 -14.089 1.00 88.81 218 VAL A CA 1
ATOM 1798 C C . VAL A 1 218 ? 3.998 12.380 -13.782 1.00 88.81 218 VAL A C 1
ATOM 1800 O O . VAL A 1 218 ? 3.944 11.479 -12.944 1.00 88.81 218 VAL A O 1
ATOM 1803 N N . TRP A 1 219 ? 5.113 12.667 -14.451 1.00 93.50 219 TRP A N 1
ATOM 1804 C CA . TRP A 1 219 ? 6.341 11.893 -14.299 1.00 93.50 219 TRP A CA 1
ATOM 1805 C C . TRP A 1 219 ? 6.823 11.857 -12.844 1.00 93.50 219 TRP A C 1
ATOM 1807 O O . TRP A 1 219 ? 7.032 12.894 -12.214 1.00 93.50 219 TRP A O 1
ATOM 1817 N N . GLY A 1 220 ? 7.008 10.647 -12.318 1.00 90.31 220 GLY A N 1
ATOM 1818 C CA . GLY A 1 220 ? 7.387 10.398 -10.930 1.00 90.31 220 GLY A CA 1
ATOM 1819 C C . GLY A 1 220 ? 6.212 10.344 -9.949 1.00 90.31 220 GLY A C 1
ATOM 1820 O O . GLY A 1 220 ? 6.404 9.880 -8.831 1.00 90.31 220 GLY A O 1
ATOM 1821 N N . GLN A 1 221 ? 5.002 10.753 -10.338 1.00 90.44 221 GLN A N 1
ATOM 1822 C CA . GLN A 1 221 ? 3.809 10.607 -9.506 1.00 90.44 221 GLN A CA 1
ATOM 1823 C C . GLN A 1 221 ? 3.240 9.190 -9.633 1.00 90.44 221 GLN A C 1
ATOM 1825 O O . GLN A 1 221 ? 3.154 8.646 -10.732 1.00 90.44 221 GLN A O 1
ATOM 1830 N N . ALA A 1 222 ? 2.830 8.611 -8.503 1.00 89.38 222 ALA A N 1
ATOM 1831 C CA . ALA A 1 222 ? 2.143 7.326 -8.461 1.00 89.38 222 ALA A CA 1
ATOM 1832 C C . ALA A 1 222 ? 0.740 7.443 -9.086 1.00 89.38 222 ALA A C 1
ATOM 1834 O O . ALA A 1 222 ? -0.101 8.175 -8.562 1.00 89.38 222 ALA A O 1
ATOM 1835 N N . GLY A 1 223 ? 0.488 6.709 -10.168 1.00 83.00 223 GLY A N 1
ATOM 1836 C CA . GLY A 1 223 ? -0.826 6.555 -10.793 1.00 83.00 223 GLY A CA 1
ATOM 1837 C C . GLY A 1 223 ? -1.063 5.090 -11.134 1.00 83.00 223 GLY A C 1
ATOM 1838 O O . GLY A 1 223 ? -0.178 4.473 -11.704 1.00 83.00 223 GLY A O 1
ATOM 1839 N N . GLY A 1 224 ? -2.214 4.525 -10.752 1.00 80.62 224 GLY A N 1
ATOM 1840 C CA . GLY A 1 224 ? -2.514 3.091 -10.907 1.00 80.62 224 GLY A CA 1
ATOM 1841 C C . GLY A 1 224 ? -1.540 2.182 -10.137 1.00 80.62 224 GLY A C 1
ATOM 1842 O O . GLY A 1 224 ? -0.331 2.212 -10.352 1.00 80.62 224 GLY A O 1
ATOM 1843 N N . GLY A 1 225 ? -2.032 1.360 -9.211 1.00 86.12 225 GLY A N 1
ATOM 1844 C CA . GLY A 1 225 ? -1.149 0.639 -8.291 1.00 86.12 225 GLY A CA 1
ATOM 1845 C C . GLY A 1 225 ? -1.576 -0.781 -7.970 1.00 86.12 225 GLY A C 1
ATOM 1846 O O . GLY A 1 225 ? -2.682 -1.211 -8.285 1.00 86.12 225 GLY A O 1
ATOM 1847 N N . THR A 1 226 ? -0.668 -1.517 -7.343 1.00 88.44 226 THR A N 1
ATOM 1848 C CA . THR A 1 226 ? -1.015 -2.720 -6.590 1.00 88.44 226 THR A CA 1
ATOM 1849 C C . THR A 1 226 ? -1.641 -2.313 -5.257 1.00 88.44 226 THR A C 1
ATOM 1851 O O . THR A 1 226 ? -1.494 -1.176 -4.804 1.00 88.44 226 THR A O 1
ATOM 1854 N N . TYR A 1 227 ? -2.296 -3.255 -4.586 1.00 87.69 227 TYR A N 1
ATOM 1855 C CA . TYR A 1 227 ? -2.698 -3.053 -3.197 1.00 87.69 227 TYR A CA 1
ATOM 1856 C C . TYR A 1 227 ? -1.472 -2.971 -2.280 1.00 87.69 227 TYR A C 1
ATOM 1858 O O . TYR A 1 227 ? -0.421 -3.547 -2.572 1.00 87.69 227 TYR A O 1
ATOM 1866 N N . GLU A 1 228 ? -1.620 -2.250 -1.170 1.00 90.81 228 GLU A N 1
ATOM 1867 C CA . GLU A 1 228 ? -0.611 -2.192 -0.115 1.00 90.81 228 GLU A CA 1
ATOM 1868 C C . GLU A 1 228 ? -0.564 -3.512 0.651 1.00 90.81 228 GLU A C 1
ATOM 1870 O O . GLU A 1 228 ? -1.592 -4.038 1.077 1.00 90.81 228 GLU A O 1
ATOM 1875 N N . GLN A 1 229 ? 0.640 -4.061 0.796 1.00 91.25 229 GLN A N 1
ATOM 1876 C CA . GLN A 1 229 ? 0.874 -5.367 1.400 1.00 91.25 229 GLN A CA 1
ATOM 1877 C C . GLN A 1 229 ? 2.175 -5.361 2.210 1.00 91.25 229 GLN A C 1
ATOM 1879 O O . GLN A 1 229 ? 3.060 -4.530 2.000 1.00 91.25 229 GLN A O 1
ATOM 1884 N N . VAL A 1 230 ? 2.294 -6.301 3.151 1.00 92.88 230 VAL A N 1
ATOM 1885 C CA . VAL A 1 230 ? 3.517 -6.506 3.938 1.00 92.88 230 VAL A CA 1
ATOM 1886 C C . VAL A 1 230 ? 4.347 -7.612 3.295 1.00 92.88 230 VAL A C 1
ATOM 1888 O O . VAL A 1 230 ? 3.991 -8.786 3.371 1.00 92.88 230 VAL A O 1
ATOM 1891 N N . MET A 1 231 ? 5.466 -7.260 2.667 1.00 93.12 231 MET A N 1
ATOM 1892 C CA . MET A 1 231 ? 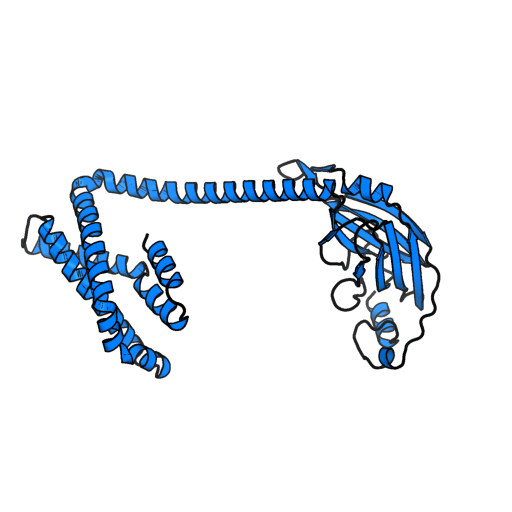6.331 -8.201 1.943 1.00 93.12 231 MET A CA 1
ATOM 1893 C C . MET A 1 231 ? 7.782 -7.710 1.888 1.00 93.12 231 MET A C 1
ATOM 1895 O O . MET A 1 231 ? 8.078 -6.555 2.211 1.00 93.12 231 MET A O 1
ATOM 1899 N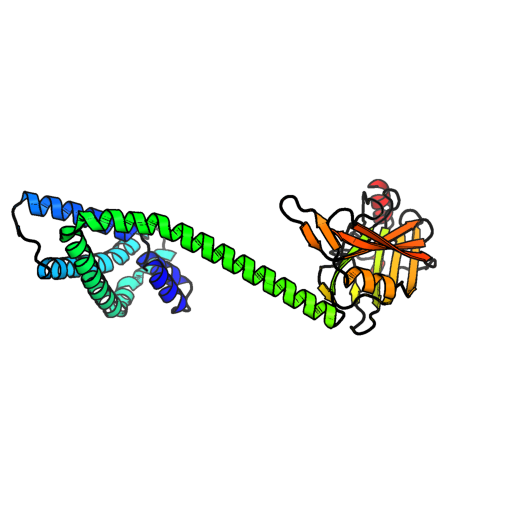 N . SER A 1 232 ? 8.707 -8.583 1.499 1.00 95.31 232 SER A N 1
ATOM 1900 C CA . SER A 1 232 ? 10.096 -8.213 1.218 1.00 95.31 232 SER A CA 1
ATOM 1901 C C . SER A 1 232 ? 10.180 -7.198 0.072 1.00 95.31 232 SER A C 1
ATOM 1903 O O . SER A 1 232 ? 9.251 -7.032 -0.712 1.00 95.31 232 SER A O 1
ATOM 1905 N N . LEU A 1 233 ? 11.313 -6.504 -0.050 1.00 96.94 233 LEU A N 1
ATOM 1906 C CA . LEU A 1 233 ? 11.569 -5.631 -1.202 1.00 96.94 233 LEU A CA 1
ATOM 1907 C C . LEU A 1 233 ? 12.114 -6.450 -2.380 1.00 96.94 233 LEU A C 1
ATOM 1909 O O . LEU A 1 233 ? 12.910 -7.372 -2.159 1.00 96.94 233 LEU A O 1
ATOM 1913 N N . PRO A 1 234 ? 11.741 -6.117 -3.627 1.00 96.88 234 PRO A N 1
ATOM 1914 C CA . PRO A 1 234 ? 12.220 -6.840 -4.796 1.00 96.88 234 PRO A CA 1
ATOM 1915 C C . PRO A 1 234 ? 13.721 -6.621 -4.990 1.00 96.88 234 PRO A C 1
ATOM 1917 O O . PRO A 1 234 ? 14.225 -5.502 -4.872 1.00 96.88 234 PRO A O 1
ATOM 1920 N N . LYS A 1 235 ? 14.445 -7.696 -5.317 1.00 97.38 235 LYS A N 1
ATOM 1921 C CA . LYS A 1 235 ? 15.857 -7.624 -5.738 1.00 97.38 235 LYS A CA 1
ATOM 1922 C C . LYS A 1 235 ? 16.000 -7.491 -7.255 1.00 97.38 235 LYS A C 1
ATOM 1924 O O . LYS A 1 235 ? 17.032 -7.036 -7.740 1.00 97.38 235 LYS A O 1
ATOM 1929 N N . ALA A 1 236 ? 14.972 -7.897 -7.993 1.00 97.50 236 ALA A N 1
ATOM 1930 C CA . ALA A 1 236 ? 14.897 -7.835 -9.442 1.00 97.50 236 ALA A CA 1
ATOM 1931 C C . ALA A 1 236 ? 13.439 -7.651 -9.883 1.00 97.50 236 ALA A C 1
ATOM 1933 O O . ALA A 1 236 ? 12.508 -7.903 -9.111 1.00 97.50 236 ALA A O 1
ATOM 1934 N N . LEU A 1 237 ? 13.266 -7.199 -11.120 1.00 97.06 237 LEU A N 1
ATOM 1935 C CA . LEU A 1 237 ? 11.974 -7.019 -11.772 1.00 97.06 237 LEU A CA 1
ATOM 1936 C C . LEU A 1 237 ? 11.952 -7.818 -13.071 1.00 97.06 237 LEU A C 1
ATOM 1938 O O . LEU A 1 237 ? 12.963 -7.879 -13.766 1.00 97.06 237 LEU A O 1
ATOM 1942 N N . ASP A 1 238 ? 10.793 -8.379 -13.399 1.00 96.25 238 ASP A N 1
ATOM 1943 C CA . ASP A 1 238 ? 10.448 -8.810 -14.753 1.00 96.25 238 ASP A CA 1
ATOM 1944 C C . ASP A 1 238 ? 9.139 -8.123 -15.139 1.00 96.25 238 ASP A C 1
ATOM 1946 O O . ASP A 1 238 ? 8.061 -8.493 -14.675 1.00 96.25 238 ASP A O 1
ATOM 1950 N N . VAL A 1 239 ? 9.242 -7.042 -15.904 1.00 94.31 239 VAL A N 1
ATOM 1951 C CA . VAL A 1 239 ? 8.108 -6.198 -16.277 1.00 94.31 239 VAL A CA 1
ATOM 1952 C C . VAL A 1 239 ? 8.052 -6.036 -17.783 1.00 94.31 239 VAL A C 1
ATOM 1954 O O . VAL A 1 239 ? 9.045 -5.704 -18.428 1.00 94.31 239 VAL A O 1
ATOM 1957 N N . THR A 1 240 ? 6.865 -6.250 -18.336 1.00 93.56 240 THR A N 1
ATOM 1958 C CA . THR A 1 240 ? 6.550 -6.035 -19.743 1.00 93.56 240 THR A CA 1
ATOM 1959 C C . THR A 1 240 ? 5.414 -5.034 -19.838 1.00 93.56 240 THR A C 1
ATOM 1961 O O . THR A 1 240 ? 4.379 -5.199 -19.190 1.00 93.56 240 THR A O 1
ATOM 1964 N N . TRP A 1 241 ? 5.593 -3.997 -20.646 1.00 92.44 241 TRP A N 1
ATOM 1965 C CA . TRP A 1 241 ? 4.575 -2.980 -20.879 1.00 92.44 241 TRP A CA 1
ATOM 1966 C C . TRP A 1 241 ? 4.436 -2.684 -22.364 1.00 92.44 241 TRP A C 1
ATOM 1968 O O . TRP A 1 241 ? 5.357 -2.900 -23.154 1.00 92.44 241 TRP A O 1
ATOM 1978 N N . TYR A 1 242 ? 3.266 -2.178 -22.719 1.00 91.88 242 TYR A N 1
ATOM 1979 C CA . TYR A 1 242 ? 2.959 -1.693 -24.047 1.00 91.88 242 TYR A CA 1
ATOM 1980 C C . TYR A 1 242 ? 3.052 -0.172 -24.089 1.00 91.88 242 TYR A C 1
ATOM 1982 O O . TYR A 1 242 ? 2.494 0.515 -23.229 1.00 91.88 242 TYR A O 1
ATOM 1990 N N . SER A 1 243 ? 3.764 0.346 -25.086 1.00 92.19 243 SER A N 1
ATOM 1991 C CA . SER A 1 243 ? 3.796 1.767 -25.412 1.00 92.19 243 SER A CA 1
ATOM 1992 C C . SER A 1 243 ? 2.853 2.037 -26.576 1.00 92.19 243 SER A C 1
ATOM 1994 O O . SER A 1 243 ? 3.118 1.594 -27.692 1.00 92.19 243 SER A O 1
ATOM 1996 N N 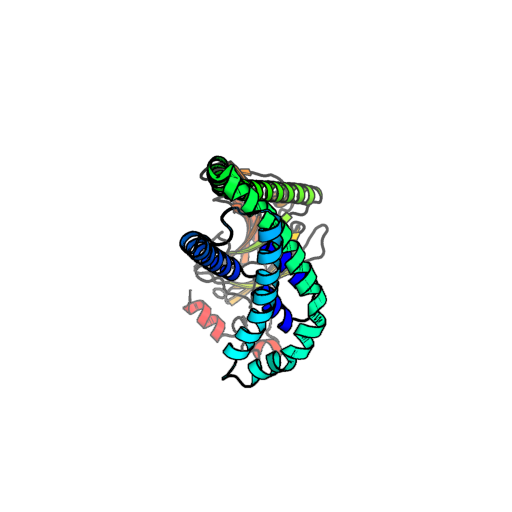. PHE A 1 244 ? 1.779 2.793 -26.344 1.00 91.19 244 PHE A N 1
ATOM 1997 C CA . PHE A 1 244 ? 0.840 3.140 -27.419 1.00 91.19 244 PHE A CA 1
ATOM 1998 C C . PHE A 1 244 ? 1.456 4.133 -28.407 1.00 91.19 244 PHE A C 1
ATOM 2000 O O . PHE A 1 244 ? 1.221 4.038 -29.611 1.00 91.19 244 PHE A O 1
ATOM 2007 N N . ALA A 1 245 ? 2.284 5.056 -27.907 1.00 91.38 245 ALA A N 1
ATOM 2008 C CA . ALA A 1 245 ? 2.953 6.060 -28.729 1.00 91.38 245 ALA A CA 1
ATOM 2009 C C . ALA A 1 245 ? 3.965 5.437 -29.705 1.00 91.38 245 ALA A C 1
ATOM 2011 O O . ALA A 1 245 ? 4.100 5.908 -30.832 1.00 91.38 245 ALA A O 1
ATOM 2012 N N . GLU A 1 246 ? 4.665 4.380 -29.284 1.00 93.19 246 GLU A N 1
ATOM 2013 C CA . GLU A 1 246 ? 5.675 3.705 -30.111 1.00 93.19 246 GLU A CA 1
ATOM 2014 C C . GLU A 1 246 ? 5.170 2.433 -30.792 1.00 93.19 246 GLU A C 1
ATOM 2016 O O . GLU A 1 246 ? 5.868 1.923 -31.662 1.00 93.19 246 GLU A O 1
ATOM 2021 N N . ASP A 1 247 ? 3.984 1.939 -30.424 1.00 92.19 247 ASP A N 1
ATOM 2022 C CA . ASP A 1 247 ? 3.396 0.699 -30.949 1.00 92.19 247 ASP A CA 1
ATOM 2023 C C . ASP A 1 247 ? 4.276 -0.543 -30.706 1.00 92.19 247 ASP A C 1
ATOM 2025 O O . ASP A 1 247 ? 4.474 -1.393 -31.573 1.00 92.19 247 ASP A O 1
ATOM 2029 N N . VAL A 1 248 ? 4.895 -0.619 -29.523 1.00 92.88 248 VAL A N 1
ATOM 2030 C CA . VAL A 1 248 ? 5.921 -1.623 -29.200 1.00 92.88 248 VAL A CA 1
ATOM 2031 C C . VAL A 1 248 ? 5.761 -2.126 -27.767 1.00 92.88 248 VAL A C 1
ATOM 2033 O O . VAL A 1 248 ? 5.484 -1.353 -26.845 1.00 92.88 248 VAL A O 1
ATOM 2036 N N . PHE A 1 249 ? 6.003 -3.427 -27.569 1.00 94.12 249 PHE A N 1
ATOM 2037 C CA . PHE A 1 249 ? 6.209 -3.999 -26.240 1.00 94.12 249 PHE A CA 1
ATOM 2038 C C . PHE A 1 249 ? 7.661 -3.843 -25.810 1.00 94.12 249 PHE A C 1
ATOM 2040 O O . PHE A 1 249 ? 8.593 -4.139 -26.560 1.00 94.12 249 PHE A O 1
ATOM 2047 N N . TYR A 1 250 ? 7.847 -3.439 -24.566 1.00 96.62 250 TYR A N 1
ATOM 2048 C CA . TYR A 1 250 ? 9.145 -3.373 -23.921 1.00 96.62 250 TYR A CA 1
ATOM 2049 C C . TYR A 1 250 ? 9.169 -4.338 -22.748 1.00 96.62 250 TYR A C 1
ATOM 2051 O O . TYR A 1 250 ? 8.199 -4.404 -21.992 1.00 96.62 250 TYR A O 1
ATOM 2059 N N . ARG A 1 251 ? 10.275 -5.068 -22.581 1.00 96.44 251 ARG A N 1
ATOM 2060 C CA . ARG A 1 251 ? 10.507 -5.936 -21.425 1.00 96.44 251 ARG A CA 1
ATOM 2061 C C . ARG A 1 251 ? 11.801 -5.567 -20.720 1.00 96.44 251 ARG A C 1
ATOM 2063 O O . ARG A 1 251 ? 12.869 -5.542 -21.329 1.00 96.44 251 ARG A O 1
ATOM 2070 N N . MET A 1 252 ? 11.702 -5.318 -19.422 1.00 96.94 252 MET A N 1
ATOM 2071 C CA . MET A 1 252 ? 12.844 -5.228 -18.523 1.00 96.94 252 MET A CA 1
ATOM 2072 C C . MET A 1 252 ? 12.825 -6.461 -17.627 1.00 96.94 252 MET A C 1
ATOM 2074 O O . MET A 1 252 ? 11.893 -6.637 -16.848 1.00 96.94 252 MET A O 1
ATOM 2078 N N . ASN A 1 253 ? 13.851 -7.300 -17.749 1.00 97.12 253 ASN A N 1
ATOM 2079 C CA . ASN A 1 253 ? 14.132 -8.379 -16.812 1.00 97.12 253 ASN A CA 1
ATOM 2080 C C . ASN A 1 253 ? 15.544 -8.167 -16.269 1.00 97.12 253 ASN A C 1
ATOM 2082 O O . ASN A 1 253 ? 16.518 -8.224 -17.021 1.00 97.12 253 ASN A O 1
ATOM 2086 N N . GLY A 1 254 ? 15.663 -7.876 -14.977 1.00 96.88 254 GLY A N 1
ATOM 2087 C CA . GLY A 1 254 ? 16.976 -7.676 -14.388 1.00 96.88 254 GLY A CA 1
ATOM 2088 C C . GLY A 1 254 ? 16.972 -7.229 -12.931 1.00 96.88 254 GLY A C 1
ATOM 2089 O O . GLY A 1 254 ? 15.929 -6.887 -12.364 1.00 96.88 254 GLY A O 1
ATOM 2090 N N . PRO A 1 255 ? 18.161 -7.236 -12.304 1.00 97.75 255 PRO A N 1
ATOM 2091 C CA . PRO A 1 255 ? 18.333 -6.772 -10.939 1.00 97.75 255 PRO A CA 1
ATOM 2092 C C . PRO A 1 255 ? 18.095 -5.266 -10.831 1.00 97.75 255 PRO A C 1
ATOM 2094 O O . PRO A 1 255 ? 18.418 -4.496 -11.735 1.00 97.75 255 PRO A O 1
ATOM 2097 N N . ILE A 1 256 ? 17.587 -4.851 -9.674 1.00 97.25 256 ILE A N 1
ATOM 2098 C CA . ILE A 1 256 ? 17.488 -3.445 -9.278 1.00 97.25 256 ILE A CA 1
ATOM 2099 C C . ILE A 1 256 ? 18.390 -3.181 -8.069 1.00 97.25 256 ILE A C 1
ATOM 2101 O O . ILE A 1 256 ? 18.844 -4.123 -7.417 1.00 97.25 256 ILE A O 1
ATOM 2105 N N . ASP A 1 257 ? 18.661 -1.913 -7.742 1.00 97.50 257 ASP A N 1
ATOM 2106 C CA . ASP A 1 257 ? 19.472 -1.549 -6.567 1.00 97.50 257 ASP A CA 1
ATOM 2107 C C . ASP A 1 257 ? 18.740 -1.852 -5.242 1.00 97.50 257 ASP A C 1
ATOM 2109 O O . ASP A 1 257 ? 18.194 -0.983 -4.552 1.00 97.50 257 ASP A O 1
ATOM 2113 N N . TYR A 1 258 ? 18.752 -3.136 -4.886 1.00 96.56 258 TYR A N 1
ATOM 2114 C CA . TYR A 1 258 ? 18.168 -3.694 -3.674 1.00 96.56 258 TYR A CA 1
ATOM 2115 C C . TYR A 1 258 ? 18.779 -3.081 -2.412 1.00 96.56 258 TYR A C 1
ATOM 2117 O O . TYR A 1 258 ? 18.080 -2.840 -1.429 1.00 96.56 258 TYR A O 1
ATOM 2125 N N . SER A 1 259 ? 20.083 -2.787 -2.438 1.00 96.12 259 SER A N 1
ATOM 2126 C CA . SER A 1 259 ? 20.795 -2.217 -1.292 1.00 96.12 259 SER A CA 1
ATOM 2127 C C . SER A 1 259 ? 20.256 -0.831 -0.934 1.00 96.12 259 SER A C 1
ATOM 2129 O O . SER A 1 259 ? 20.011 -0.526 0.238 1.00 96.12 259 SER A O 1
ATOM 2131 N N . LYS A 1 260 ? 19.989 -0.014 -1.956 1.00 97.12 260 LYS A N 1
ATOM 2132 C CA . LYS A 1 260 ? 19.447 1.333 -1.818 1.00 97.12 260 LYS A CA 1
ATOM 2133 C C . LYS A 1 260 ? 17.980 1.318 -1.423 1.00 97.12 260 LYS A C 1
ATOM 2135 O O . LYS A 1 260 ? 17.617 2.078 -0.526 1.00 97.12 260 LYS A O 1
ATOM 2140 N N . LEU A 1 261 ? 17.172 0.430 -2.009 1.00 96.62 261 LEU A N 1
ATOM 2141 C CA . LEU A 1 261 ? 15.790 0.206 -1.574 1.00 96.62 261 LEU A CA 1
ATOM 2142 C C . LEU A 1 261 ? 15.737 -0.173 -0.094 1.00 96.62 261 LEU A C 1
ATOM 2144 O O . LEU A 1 261 ? 15.092 0.512 0.696 1.00 96.62 261 LEU A O 1
ATOM 2148 N N . ARG A 1 262 ? 16.491 -1.202 0.309 1.00 95.81 262 ARG A N 1
ATOM 2149 C CA . ARG A 1 262 ? 16.524 -1.666 1.698 1.00 95.81 262 ARG A CA 1
ATOM 2150 C C . ARG A 1 262 ? 16.931 -0.554 2.657 1.00 95.81 262 ARG A C 1
ATOM 2152 O O . ARG A 1 262 ? 16.302 -0.399 3.701 1.00 95.81 262 ARG A O 1
ATOM 2159 N N . ARG A 1 263 ? 17.951 0.237 2.309 1.00 95.56 263 ARG A N 1
ATOM 2160 C CA . ARG A 1 263 ? 18.390 1.377 3.125 1.00 95.56 263 ARG A CA 1
ATOM 2161 C C . ARG A 1 263 ? 17.277 2.412 3.304 1.00 95.56 263 ARG A C 1
ATOM 2163 O O . ARG A 1 263 ? 17.064 2.862 4.420 1.00 95.56 263 ARG A O 1
ATOM 2170 N N . LEU A 1 264 ? 16.570 2.774 2.234 1.00 95.75 264 LEU A N 1
ATOM 2171 C CA . LEU A 1 264 ? 15.513 3.789 2.291 1.00 95.75 264 LEU A CA 1
ATOM 2172 C C . LEU A 1 264 ? 14.290 3.321 3.087 1.00 95.75 264 LEU A C 1
ATOM 2174 O O . LEU A 1 264 ? 13.772 4.077 3.896 1.00 95.75 264 LEU A O 1
ATOM 2178 N N . PHE A 1 265 ? 13.849 2.079 2.897 1.00 95.56 265 PHE A N 1
ATOM 2179 C CA . PHE A 1 265 ? 12.654 1.557 3.568 1.00 95.56 265 PHE A CA 1
ATOM 2180 C C . PHE A 1 265 ? 12.907 1.189 5.041 1.00 95.56 265 PHE A C 1
ATOM 2182 O O . PHE A 1 265 ? 12.003 1.289 5.868 1.00 95.56 265 PHE A O 1
ATOM 2189 N N . SER A 1 266 ? 14.141 0.808 5.397 1.00 94.25 266 SER A N 1
ATOM 2190 C CA . SER A 1 266 ? 14.491 0.468 6.789 1.00 94.25 266 SER A CA 1
ATOM 2191 C C . SER A 1 266 ? 14.747 1.687 7.669 1.00 94.25 266 SER A C 1
ATOM 2193 O O . SER A 1 266 ? 14.659 1.577 8.887 1.00 94.25 266 SER A O 1
ATOM 2195 N N . THR A 1 267 ? 15.125 2.825 7.085 1.00 91.88 267 THR A N 1
ATOM 2196 C CA . THR A 1 267 ? 15.487 4.022 7.849 1.00 91.88 267 THR A CA 1
ATOM 2197 C C . THR A 1 267 ? 14.325 5.017 7.849 1.00 91.88 267 THR A C 1
ATOM 2199 O O . THR A 1 267 ? 13.991 5.527 6.777 1.00 91.88 267 THR A O 1
ATOM 2202 N N . PRO A 1 268 ? 13.731 5.333 9.017 1.00 90.94 268 PRO A N 1
ATOM 2203 C CA . PRO A 1 268 ? 12.732 6.388 9.098 1.00 90.94 268 PRO A CA 1
ATOM 2204 C C . PRO A 1 268 ? 13.350 7.743 8.754 1.00 90.94 268 PRO A C 1
ATOM 2206 O O . PRO A 1 268 ? 14.533 7.999 9.002 1.00 90.94 268 PRO A O 1
ATOM 2209 N N . TYR A 1 269 ? 12.533 8.644 8.228 1.00 89.94 269 TYR A N 1
ATOM 2210 C CA . TYR A 1 269 ? 12.874 10.049 8.077 1.00 89.94 269 TYR A CA 1
ATOM 2211 C C . TYR A 1 269 ? 11.849 10.924 8.793 1.00 89.94 269 TYR A C 1
ATOM 2213 O O . TYR A 1 269 ? 10.697 10.555 8.982 1.00 89.94 269 TYR A O 1
ATOM 2221 N N . GLN A 1 270 ? 12.288 12.115 9.184 1.00 88.25 270 GLN A N 1
ATOM 2222 C CA . GLN A 1 270 ? 11.443 13.088 9.864 1.00 88.25 270 GLN A CA 1
ATOM 2223 C C . GLN A 1 270 ? 10.623 13.872 8.837 1.00 88.25 270 GLN A C 1
ATOM 2225 O O . GLN A 1 270 ? 11.197 14.576 7.996 1.00 88.25 270 GLN A O 1
ATOM 2230 N N . GLU A 1 271 ? 9.300 13.791 8.935 1.00 84.44 271 GLU A N 1
ATOM 2231 C CA . GLU A 1 271 ? 8.370 14.617 8.168 1.00 84.44 271 GLU A CA 1
ATOM 2232 C C . GLU A 1 271 ? 7.678 15.616 9.097 1.00 84.44 271 GLU A C 1
ATOM 2234 O O . GLU A 1 271 ? 7.119 15.263 10.139 1.00 84.44 271 GLU A O 1
ATOM 2239 N N . LYS A 1 272 ? 7.733 16.903 8.737 1.00 81.62 272 LYS A N 1
ATOM 2240 C CA . LYS A 1 272 ? 7.091 17.963 9.520 1.00 81.62 272 LYS A CA 1
ATOM 2241 C C . LYS A 1 272 ? 5.594 17.976 9.226 1.00 81.62 272 LYS A C 1
ATOM 2243 O O . LYS A 1 272 ? 5.172 18.475 8.187 1.00 81.62 272 LYS A O 1
ATOM 2248 N N . GLY A 1 273 ? 4.796 17.473 10.160 1.00 75.50 273 GLY A N 1
ATOM 2249 C CA . GLY A 1 273 ? 3.352 17.674 10.156 1.00 75.50 273 GLY A CA 1
ATOM 2250 C C . GLY A 1 273 ? 2.958 19.070 10.648 1.00 75.50 273 GLY A C 1
ATOM 2251 O O . GLY A 1 273 ? 3.782 19.842 11.137 1.00 75.50 273 GLY A O 1
ATOM 2252 N N . ALA A 1 274 ? 1.663 19.384 10.559 1.00 72.88 274 ALA A N 1
ATOM 2253 C CA . ALA A 1 274 ? 1.118 20.680 10.979 1.00 72.88 274 ALA A CA 1
ATOM 2254 C C . ALA A 1 274 ? 1.227 20.939 12.497 1.00 72.88 274 ALA A C 1
ATOM 2256 O O . ALA A 1 274 ? 1.298 22.089 12.920 1.00 72.88 274 ALA A O 1
ATOM 2257 N N . ILE A 1 275 ? 1.231 19.876 13.311 1.00 76.00 275 ILE A N 1
ATOM 2258 C CA . ILE A 1 275 ? 1.234 19.951 14.785 1.00 76.00 275 ILE A CA 1
ATOM 2259 C C . ILE A 1 275 ? 2.497 19.309 15.376 1.00 76.00 275 ILE A C 1
ATOM 2261 O O . ILE A 1 275 ? 3.032 19.790 16.372 1.00 76.00 275 ILE A O 1
ATOM 2265 N N . LYS A 1 276 ? 2.984 18.222 14.769 1.00 79.31 276 LYS A N 1
ATOM 2266 C CA . LYS A 1 276 ? 4.147 17.459 15.231 1.00 79.31 276 LYS A CA 1
ATOM 2267 C C . LYS A 1 276 ? 4.964 16.941 14.055 1.00 79.31 276 LYS A C 1
ATOM 2269 O O . LYS A 1 276 ? 4.423 16.708 12.975 1.00 79.31 276 LYS A O 1
ATOM 2274 N N . THR A 1 277 ? 6.252 16.736 14.293 1.00 82.44 277 THR A N 1
ATOM 2275 C CA . THR A 1 277 ? 7.114 15.965 13.396 1.00 82.44 277 THR A CA 1
ATOM 2276 C C . THR A 1 277 ? 6.881 14.480 13.663 1.00 82.44 277 THR A C 1
ATOM 2278 O O . THR A 1 277 ? 6.854 14.077 14.827 1.00 82.44 277 THR A O 1
ATOM 2281 N N . ASN A 1 278 ? 6.675 13.696 12.607 1.00 81.81 278 ASN A N 1
ATOM 2282 C CA . ASN A 1 278 ? 6.515 12.248 12.688 1.00 81.81 278 ASN A CA 1
ATOM 2283 C C . ASN A 1 278 ? 7.681 11.547 11.986 1.00 81.81 278 ASN A C 1
ATOM 2285 O O . ASN A 1 278 ? 8.218 12.051 10.995 1.00 81.81 278 ASN A O 1
ATOM 2289 N N . ASP A 1 279 ? 8.009 10.362 12.486 1.00 86.06 279 ASP A N 1
ATOM 2290 C CA . ASP A 1 279 ? 8.901 9.415 11.833 1.00 86.06 279 ASP A CA 1
ATOM 2291 C C . ASP A 1 279 ? 8.090 8.667 10.776 1.00 86.06 279 ASP A C 1
ATOM 2293 O O . ASP A 1 279 ? 7.131 7.966 11.094 1.00 86.06 279 ASP A O 1
ATOM 2297 N N . GLU A 1 280 ? 8.463 8.846 9.517 1.00 89.19 280 GLU A N 1
ATOM 2298 C CA . GLU A 1 280 ? 7.793 8.270 8.358 1.00 89.19 280 GLU A CA 1
ATOM 2299 C C . GLU A 1 280 ? 8.761 7.360 7.603 1.00 89.19 280 GLU A C 1
ATOM 2301 O O . GLU A 1 280 ? 9.982 7.529 7.652 1.00 89.19 280 GLU A O 1
ATOM 2306 N N . HIS A 1 281 ? 8.212 6.392 6.878 1.00 91.75 281 HIS A N 1
ATOM 2307 C CA . HIS A 1 281 ? 8.986 5.465 6.059 1.00 91.75 281 HIS A CA 1
ATOM 2308 C C . HIS A 1 281 ? 8.605 5.595 4.587 1.00 91.75 281 HIS A C 1
ATOM 2310 O O . HIS A 1 281 ? 7.497 5.997 4.232 1.00 91.75 281 HIS A O 1
ATOM 2316 N N . TYR A 1 282 ? 9.536 5.215 3.713 1.00 95.12 282 TYR A N 1
ATOM 2317 C CA . TYR A 1 282 ? 9.194 4.962 2.319 1.00 95.12 282 TYR A CA 1
ATOM 2318 C C . TYR A 1 282 ? 8.229 3.777 2.261 1.00 95.12 282 TYR A C 1
ATOM 2320 O O . TYR A 1 282 ? 8.480 2.746 2.881 1.00 95.12 282 TYR A O 1
ATOM 2328 N N . ASN A 1 283 ? 7.134 3.937 1.522 1.00 94.62 283 ASN A N 1
ATOM 2329 C CA . ASN A 1 283 ? 6.072 2.935 1.409 1.00 94.62 283 ASN A CA 1
ATOM 2330 C C . ASN A 1 283 ? 5.606 2.717 -0.039 1.00 94.62 283 ASN A C 1
ATOM 2332 O O . ASN A 1 283 ? 4.625 2.018 -0.281 1.00 94.62 283 ASN A O 1
ATOM 2336 N N . LYS A 1 284 ? 6.295 3.310 -1.021 1.00 96.00 284 LYS A N 1
ATOM 2337 C CA . LYS A 1 284 ? 5.928 3.229 -2.440 1.00 96.00 284 LYS A CA 1
ATOM 2338 C C . LYS A 1 284 ? 7.130 2.909 -3.304 1.00 96.00 284 LYS A C 1
ATOM 2340 O O . LYS A 1 284 ? 8.168 3.564 -3.182 1.00 96.00 284 LYS A O 1
ATOM 2345 N N . ILE A 1 285 ? 6.954 1.971 -4.229 1.00 96.88 285 ILE A N 1
ATOM 2346 C CA . ILE A 1 285 ? 7.868 1.753 -5.353 1.00 96.88 285 ILE A CA 1
ATOM 2347 C C . ILE A 1 285 ? 7.159 2.196 -6.631 1.00 96.88 285 ILE A C 1
ATOM 2349 O O . ILE A 1 285 ? 6.157 1.608 -7.026 1.00 96.88 285 ILE A O 1
ATOM 2353 N N . ILE A 1 286 ? 7.665 3.241 -7.276 1.00 95.88 286 ILE A N 1
ATOM 2354 C CA . ILE A 1 286 ? 7.062 3.805 -8.486 1.00 95.88 286 ILE A CA 1
ATOM 2355 C C . ILE A 1 286 ? 7.878 3.355 -9.697 1.00 95.88 286 ILE A C 1
ATOM 2357 O O . ILE A 1 286 ? 9.089 3.577 -9.741 1.00 95.88 286 ILE A O 1
ATOM 2361 N N . LEU A 1 287 ? 7.212 2.734 -10.669 1.00 96.25 287 LEU A N 1
ATOM 2362 C CA . LEU A 1 287 ? 7.772 2.317 -11.951 1.00 96.25 287 LEU A CA 1
ATOM 2363 C C . LEU A 1 287 ? 7.435 3.362 -13.017 1.00 96.25 287 LEU A C 1
ATOM 2365 O O . LEU A 1 287 ? 6.297 3.472 -13.462 1.00 96.25 287 LEU A O 1
ATOM 2369 N N . GLY A 1 288 ? 8.430 4.152 -13.398 1.00 96.00 288 GLY A N 1
ATOM 2370 C CA . GLY A 1 288 ? 8.358 5.161 -14.443 1.00 96.00 288 GLY A CA 1
ATOM 2371 C C . GLY A 1 288 ? 8.702 4.599 -15.807 1.00 96.00 288 GLY A C 1
ATOM 2372 O O . GLY A 1 288 ? 9.870 4.331 -16.074 1.00 96.00 288 GLY A O 1
ATOM 2373 N N . PHE A 1 289 ? 7.720 4.494 -16.689 1.00 95.25 289 PHE A N 1
ATOM 2374 C CA . PHE A 1 289 ? 7.915 4.075 -18.071 1.00 95.25 289 PHE A CA 1
ATOM 2375 C C . PHE A 1 289 ? 8.101 5.302 -18.967 1.00 95.25 289 PHE A C 1
ATOM 2377 O O . PHE A 1 289 ? 7.215 6.150 -19.065 1.00 95.25 289 PHE A O 1
ATOM 2384 N N . ALA A 1 290 ? 9.258 5.411 -19.612 1.00 95.31 290 ALA A N 1
ATOM 2385 C CA . ALA A 1 290 ? 9.623 6.520 -20.487 1.00 95.31 290 ALA A CA 1
ATOM 2386 C C . ALA A 1 290 ? 9.855 6.055 -21.943 1.00 95.31 290 ALA A C 1
ATOM 2388 O O . ALA A 1 290 ? 10.084 4.860 -22.178 1.00 95.31 290 ALA A O 1
ATOM 2389 N N . PRO A 1 291 ? 9.806 6.989 -22.917 1.00 95.44 291 PRO A N 1
ATOM 2390 C CA . PRO A 1 291 ? 10.058 6.698 -24.327 1.00 95.44 291 PRO A CA 1
ATOM 2391 C C . PRO A 1 291 ? 11.376 5.965 -24.579 1.00 95.44 291 PRO A C 1
ATOM 2393 O O . PRO A 1 291 ?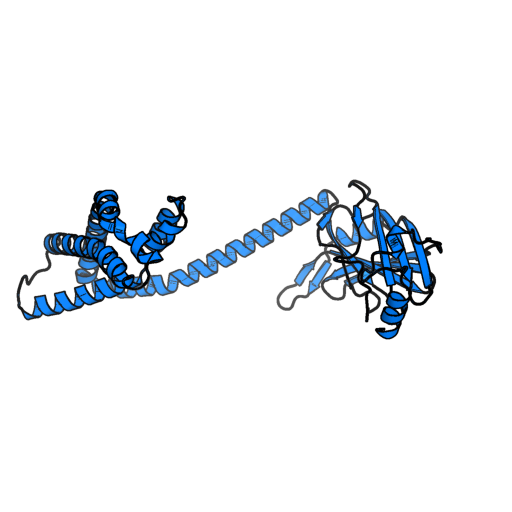 12.370 6.187 -23.881 1.00 95.44 291 PRO A O 1
ATOM 2396 N N . GLY A 1 292 ? 11.386 5.109 -25.601 1.00 95.75 292 GLY A N 1
ATOM 2397 C CA . GLY A 1 292 ? 12.558 4.330 -26.000 1.00 95.75 292 GLY A CA 1
ATOM 2398 C C . GLY A 1 292 ? 12.864 3.150 -25.074 1.00 95.75 292 GLY A C 1
ATOM 2399 O O . GLY A 1 292 ? 13.986 2.648 -25.077 1.00 95.75 292 GLY A O 1
ATOM 2400 N N . GLY A 1 293 ? 11.895 2.713 -24.264 1.00 96.06 293 GLY A N 1
ATOM 2401 C CA . GLY A 1 293 ? 12.043 1.553 -23.382 1.00 96.06 293 GLY A CA 1
ATOM 2402 C C . GLY A 1 293 ? 12.800 1.834 -22.083 1.00 96.06 293 GLY A C 1
ATOM 2403 O O . GLY A 1 293 ? 13.373 0.919 -21.499 1.00 96.06 293 GLY A O 1
ATOM 2404 N N . VAL A 1 294 ? 12.842 3.081 -21.613 1.00 97.81 294 VAL A N 1
ATOM 2405 C CA . VAL A 1 294 ? 13.525 3.417 -20.355 1.00 97.81 294 VAL A CA 1
ATOM 2406 C C . VAL A 1 294 ? 12.583 3.192 -19.172 1.00 97.81 294 VAL A C 1
ATOM 2408 O O . VAL A 1 294 ? 11.514 3.793 -19.103 1.00 97.81 294 VAL A O 1
ATOM 2411 N N . LEU A 1 295 ? 13.004 2.374 -18.209 1.00 97.62 295 LEU A N 1
ATOM 2412 C CA . LEU A 1 295 ? 12.340 2.186 -16.921 1.00 97.62 295 LEU A CA 1
ATOM 2413 C C . LEU A 1 295 ? 13.116 2.922 -15.825 1.00 97.62 295 LEU A C 1
ATOM 2415 O O . LEU A 1 295 ? 14.292 2.647 -15.595 1.00 97.62 295 LEU A O 1
ATOM 2419 N N . VAL A 1 296 ? 12.459 3.824 -15.105 1.00 98.06 296 VAL A N 1
ATOM 2420 C CA . VAL A 1 296 ? 13.013 4.487 -13.919 1.00 98.06 296 VAL A CA 1
ATOM 2421 C C . VAL A 1 296 ? 12.275 3.995 -12.689 1.00 98.06 296 VAL A C 1
ATOM 2423 O O . VAL A 1 296 ? 11.054 4.033 -12.640 1.00 98.06 296 VAL A O 1
ATOM 2426 N N . VAL A 1 297 ? 13.004 3.527 -11.683 1.00 98.12 297 VAL A N 1
ATOM 2427 C CA . VAL A 1 297 ? 12.403 3.064 -10.428 1.00 98.12 297 VAL A CA 1
ATOM 2428 C C . VAL A 1 297 ? 12.639 4.123 -9.363 1.00 98.12 297 VAL A C 1
ATOM 2430 O O . VAL A 1 297 ? 13.787 4.498 -9.129 1.00 98.12 297 VAL A O 1
ATOM 2433 N N . TRP A 1 298 ? 11.589 4.573 -8.679 1.00 98.00 298 TRP A N 1
ATOM 2434 C CA . TRP A 1 298 ? 11.707 5.442 -7.505 1.00 98.00 298 TRP A CA 1
ATOM 2435 C C . TRP A 1 298 ? 11.190 4.761 -6.248 1.00 98.00 298 TRP A C 1
ATOM 2437 O O . TRP A 1 298 ? 10.222 4.008 -6.284 1.00 98.00 298 TRP A O 1
ATOM 2447 N N . ALA A 1 299 ? 11.798 5.105 -5.119 1.00 97.50 299 ALA A N 1
ATOM 2448 C CA . ALA A 1 299 ? 11.171 4.965 -3.819 1.00 97.50 299 ALA A CA 1
ATOM 2449 C C . ALA A 1 299 ? 10.512 6.296 -3.459 1.00 97.50 299 ALA A C 1
ATOM 2451 O O . ALA A 1 299 ? 11.152 7.347 -3.539 1.00 97.50 299 ALA A O 1
ATOM 2452 N N . SER A 1 300 ? 9.249 6.253 -3.048 1.00 95.56 300 SER A N 1
ATOM 2453 C CA . SER A 1 300 ? 8.505 7.420 -2.578 1.00 95.56 300 SER A CA 1
ATOM 2454 C C . SER A 1 300 ? 7.926 7.168 -1.184 1.00 95.56 300 SER A C 1
ATOM 2456 O O . SER A 1 300 ? 7.626 6.032 -0.809 1.00 95.56 300 SER A O 1
ATOM 2458 N N . GLY A 1 301 ? 7.833 8.235 -0.400 1.00 92.06 301 GLY A N 1
ATOM 2459 C CA . GLY A 1 301 ? 7.176 8.249 0.899 1.00 92.06 301 GLY A CA 1
ATOM 2460 C C . GLY A 1 301 ? 6.155 9.382 0.987 1.00 92.06 301 GLY A C 1
ATOM 2461 O O . GLY A 1 301 ? 5.671 9.906 -0.019 1.00 92.06 301 GLY A O 1
ATOM 2462 N N . THR A 1 302 ? 5.807 9.760 2.207 1.00 87.19 302 THR A N 1
ATOM 2463 C CA . THR A 1 302 ? 5.001 10.947 2.507 1.00 87.19 302 THR A CA 1
ATOM 2464 C C . THR A 1 302 ? 5.710 12.254 2.118 1.00 87.19 302 THR A C 1
ATOM 2466 O O . THR A 1 302 ? 6.937 12.338 2.013 1.00 87.19 302 THR A O 1
ATOM 2469 N N . GLY A 1 303 ? 4.916 13.300 1.874 1.00 79.81 303 GLY A N 1
ATOM 2470 C CA . GLY A 1 303 ? 5.424 14.622 1.503 1.00 79.81 303 GLY A CA 1
ATOM 2471 C C . GLY A 1 303 ? 6.065 14.655 0.112 1.00 79.81 303 GLY A C 1
ATOM 2472 O O . GLY A 1 303 ? 5.559 14.071 -0.843 1.00 79.81 303 GLY A O 1
ATOM 2473 N N . ARG A 1 304 ? 7.186 15.376 -0.018 1.00 80.69 304 ARG A N 1
ATOM 2474 C CA . ARG A 1 304 ? 7.956 15.510 -1.276 1.00 80.69 304 ARG A CA 1
ATOM 2475 C C . ARG A 1 304 ? 9.163 14.563 -1.337 1.00 80.69 304 ARG A C 1
ATOM 2477 O O . ARG A 1 304 ? 10.136 14.839 -2.037 1.00 80.69 304 ARG A O 1
ATOM 2484 N N . ARG A 1 305 ? 9.147 13.479 -0.555 1.00 89.56 305 ARG A N 1
ATOM 2485 C CA . ARG A 1 305 ? 10.254 12.520 -0.470 1.00 89.56 305 ARG A CA 1
ATOM 2486 C C . ARG A 1 305 ? 10.139 11.484 -1.577 1.00 89.56 305 ARG A C 1
ATOM 2488 O O . ARG A 1 305 ? 9.328 10.564 -1.520 1.00 89.56 305 ARG A O 1
ATOM 2495 N N . GLN A 1 306 ? 10.988 11.645 -2.580 1.00 94.81 306 GLN A N 1
ATOM 2496 C CA . GLN A 1 306 ? 11.137 10.704 -3.674 1.00 94.81 306 GLN A CA 1
ATOM 2497 C C . GLN A 1 306 ? 12.611 10.598 -4.040 1.00 94.81 306 GLN A C 1
ATOM 2499 O O . GLN A 1 306 ? 13.301 11.608 -4.177 1.00 94.81 306 GLN A O 1
ATOM 2504 N N . VAL A 1 307 ? 13.095 9.369 -4.181 1.00 96.75 307 VAL A N 1
ATOM 2505 C CA . VAL A 1 307 ? 14.488 9.076 -4.512 1.00 96.75 307 VAL A CA 1
ATOM 2506 C C . VAL A 1 307 ? 14.511 8.086 -5.661 1.00 96.75 307 VAL A C 1
ATOM 2508 O O . VAL A 1 307 ? 13.911 7.017 -5.588 1.00 96.75 307 VAL A O 1
ATOM 2511 N N . GLU A 1 308 ? 15.223 8.437 -6.728 1.00 97.62 308 GLU A N 1
ATOM 2512 C CA . GLU A 1 308 ? 15.480 7.520 -7.836 1.00 97.62 308 GLU A CA 1
ATOM 2513 C C . GLU A 1 308 ? 16.376 6.386 -7.353 1.00 97.62 308 GLU A C 1
ATOM 2515 O O . GLU A 1 308 ? 17.455 6.629 -6.815 1.00 97.62 308 GLU A O 1
ATOM 2520 N N . ILE A 1 309 ? 15.922 5.150 -7.528 1.00 97.81 309 ILE A N 1
ATOM 2521 C CA . ILE A 1 309 ? 16.666 3.931 -7.225 1.00 97.81 309 ILE A CA 1
ATOM 2522 C C . ILE A 1 309 ? 17.649 3.658 -8.352 1.00 97.81 309 ILE A C 1
ATOM 2524 O O . ILE A 1 309 ? 18.847 3.580 -8.086 1.00 97.81 309 ILE A O 1
ATOM 2528 N N . GLY A 1 310 ? 17.157 3.619 -9.591 1.00 97.19 310 GLY A N 1
ATOM 2529 C CA . GLY A 1 310 ? 17.973 3.440 -10.784 1.00 97.19 310 GLY A CA 1
ATOM 2530 C C . GLY A 1 310 ? 17.174 3.593 -12.075 1.00 97.19 310 GLY A C 1
ATOM 2531 O O . GLY A 1 310 ? 15.944 3.702 -12.054 1.00 97.19 310 GLY A O 1
ATOM 2532 N N . ARG A 1 311 ? 17.906 3.582 -13.190 1.00 97.75 311 ARG A N 1
ATOM 2533 C CA . ARG A 1 311 ? 17.388 3.664 -14.559 1.00 97.75 311 ARG A CA 1
ATOM 2534 C C . ARG A 1 311 ? 17.843 2.431 -15.321 1.00 97.75 311 ARG A C 1
ATOM 2536 O O . ARG A 1 311 ? 19.023 2.092 -15.280 1.00 97.75 311 ARG A O 1
ATOM 2543 N N . TYR A 1 312 ? 16.914 1.794 -16.012 1.00 97.69 312 TYR A N 1
ATOM 2544 C CA . TYR A 1 312 ? 17.106 0.510 -16.669 1.00 97.69 312 TYR A CA 1
ATOM 2545 C C . TYR A 1 312 ? 16.602 0.601 -18.104 1.00 97.69 312 TYR A C 1
ATOM 2547 O O . TYR A 1 312 ? 15.591 1.248 -18.374 1.00 97.69 312 TYR A O 1
ATOM 2555 N N . GLN A 1 313 ? 17.319 -0.036 -19.020 1.00 97.88 313 GLN A N 1
ATOM 2556 C CA . GLN A 1 313 ? 16.938 -0.102 -20.423 1.00 97.88 313 GLN A CA 1
ATOM 2557 C C . GLN A 1 313 ? 16.215 -1.424 -20.671 1.00 97.88 313 GLN A C 1
ATOM 2559 O O . GLN A 1 313 ? 16.776 -2.486 -20.412 1.00 97.88 313 GLN A O 1
ATOM 2564 N N . ALA A 1 314 ? 14.981 -1.354 -21.156 1.00 97.38 314 ALA A N 1
ATOM 2565 C CA . ALA A 1 314 ? 14.245 -2.512 -21.631 1.00 97.38 314 ALA A CA 1
ATOM 2566 C C . ALA A 1 314 ? 14.601 -2.842 -23.077 1.00 97.38 314 ALA A C 1
ATOM 2568 O O . ALA A 1 314 ? 14.989 -1.976 -23.869 1.00 97.38 314 ALA A O 1
ATOM 2569 N N . GLU A 1 315 ? 14.396 -4.107 -23.413 1.00 97.38 315 GLU A N 1
ATOM 2570 C CA . GLU A 1 315 ? 14.510 -4.620 -24.767 1.00 97.38 315 GLU A CA 1
ATOM 2571 C C . GLU A 1 315 ? 13.150 -4.562 -25.459 1.00 97.38 315 GLU A C 1
ATOM 2573 O O . GLU A 1 315 ? 12.101 -4.733 -24.829 1.00 97.38 315 GLU A O 1
ATOM 2578 N N . LYS A 1 316 ? 13.167 -4.320 -26.771 1.00 96.62 316 LYS A N 1
ATOM 2579 C CA . LYS A 1 316 ? 11.963 -4.437 -27.593 1.00 96.62 316 LYS A CA 1
ATOM 2580 C C . LYS A 1 316 ? 11.576 -5.904 -27.691 1.00 96.62 316 LYS A C 1
ATOM 2582 O O . LYS A 1 316 ? 12.408 -6.749 -28.014 1.00 96.62 316 LYS A O 1
ATOM 2587 N N . LEU A 1 317 ? 10.305 -6.184 -27.465 1.00 91.44 317 LEU A N 1
ATOM 2588 C CA . LEU A 1 317 ? 9.723 -7.508 -27.552 1.00 91.44 317 LEU A CA 1
ATOM 2589 C C . LEU A 1 317 ? 8.629 -7.495 -28.619 1.00 91.44 317 LEU A C 1
ATOM 2591 O O . LEU A 1 317 ? 7.855 -6.546 -28.725 1.00 91.44 317 LEU A O 1
ATOM 2595 N N . VAL A 1 318 ? 8.554 -8.561 -29.410 1.00 88.56 318 VAL A N 1
ATOM 2596 C CA . VAL A 1 318 ? 7.428 -8.786 -30.319 1.00 88.56 318 VAL A CA 1
ATOM 2597 C C . VAL A 1 318 ? 6.533 -9.828 -29.671 1.00 88.56 318 VAL A C 1
ATOM 2599 O O . VAL A 1 318 ? 6.944 -10.973 -29.487 1.00 88.56 318 VAL A O 1
ATOM 2602 N N . ILE A 1 319 ? 5.320 -9.424 -29.302 1.00 84.56 319 ILE A N 1
ATOM 2603 C CA . ILE A 1 319 ? 4.291 -10.332 -28.795 1.00 84.56 319 ILE A CA 1
ATOM 2604 C C . ILE A 1 319 ? 3.216 -10.442 -29.867 1.00 84.56 319 ILE A C 1
ATOM 2606 O O . ILE A 1 319 ? 2.629 -9.442 -30.277 1.00 84.56 319 ILE A O 1
ATOM 2610 N N . HIS A 1 320 ? 2.968 -11.662 -30.332 1.00 78.25 320 HIS A N 1
ATOM 2611 C CA . HIS A 1 320 ? 1.902 -11.929 -31.285 1.00 78.25 320 HIS A CA 1
ATOM 2612 C C . HIS A 1 320 ? 0.607 -12.251 -30.541 1.00 78.25 320 HIS A C 1
ATOM 2614 O O . HIS A 1 320 ? 0.592 -13.081 -29.632 1.00 78.25 320 HIS A O 1
ATOM 2620 N N . ALA A 1 321 ? -0.482 -11.604 -30.953 1.00 70.12 321 ALA A N 1
ATOM 2621 C CA . ALA A 1 321 ? -1.814 -11.909 -30.457 1.00 70.12 321 ALA A CA 1
ATOM 2622 C C . ALA A 1 321 ? -2.194 -13.362 -30.797 1.00 70.12 321 ALA A C 1
ATOM 2624 O O . ALA A 1 321 ? -2.041 -13.794 -31.942 1.00 70.12 321 ALA A O 1
ATOM 2625 N N . THR A 1 322 ? -2.717 -14.088 -29.813 1.00 68.12 322 THR A N 1
ATOM 2626 C CA . THR A 1 322 ? -3.331 -15.410 -30.008 1.00 68.12 322 THR A CA 1
ATOM 2627 C C . THR A 1 322 ? -4.794 -15.246 -30.421 1.00 68.12 322 THR A C 1
ATOM 2629 O O . THR A 1 322 ? -5.392 -14.196 -30.183 1.00 68.12 322 THR A O 1
ATOM 2632 N N . ASP A 1 323 ? -5.401 -16.262 -31.036 1.00 51.78 323 ASP A N 1
ATOM 2633 C CA . ASP A 1 323 ? -6.793 -16.167 -31.510 1.00 51.78 323 ASP A CA 1
ATOM 2634 C C . ASP A 1 323 ? -7.777 -15.861 -30.364 1.00 51.78 323 ASP A C 1
ATOM 2636 O O . ASP A 1 323 ? -8.678 -15.041 -30.516 1.00 51.78 323 ASP A O 1
ATOM 2640 N N . THR A 1 324 ? -7.516 -16.384 -29.162 1.00 53.44 324 THR A N 1
ATOM 2641 C CA . THR A 1 324 ? -8.268 -16.072 -27.935 1.00 53.44 324 THR A CA 1
ATOM 2642 C C . THR A 1 324 ? -8.052 -14.649 -27.411 1.00 53.44 324 THR A C 1
ATOM 2644 O O . THR A 1 324 ? -8.921 -14.115 -26.731 1.00 53.44 324 THR A O 1
ATOM 2647 N N . SER A 1 325 ? -6.910 -14.008 -27.693 1.00 55.59 325 SER A N 1
ATOM 2648 C CA . SER A 1 325 ? -6.639 -12.639 -27.226 1.00 55.59 325 SER A CA 1
ATOM 2649 C C . SER A 1 325 ? -7.227 -11.567 -28.142 1.00 55.59 325 SER A C 1
ATOM 2651 O O . SER A 1 325 ? -7.335 -10.419 -27.725 1.00 55.59 325 SER A O 1
ATOM 2653 N N . LYS A 1 326 ? -7.596 -11.911 -29.382 1.00 51.56 326 LYS A N 1
ATOM 2654 C CA . LYS A 1 326 ? -8.240 -10.988 -30.333 1.00 51.56 326 LYS A CA 1
ATOM 2655 C C . LYS A 1 326 ? -9.754 -10.895 -30.131 1.00 51.56 326 LYS A C 1
ATOM 2657 O O . LYS A 1 326 ? -10.313 -9.822 -30.313 1.00 51.56 326 LYS A O 1
ATOM 2662 N N . ASP A 1 327 ? -10.385 -11.994 -29.722 1.00 46.44 327 ASP A N 1
ATOM 2663 C CA . ASP A 1 327 ? -11.849 -12.137 -29.671 1.00 46.44 327 ASP A CA 1
ATOM 2664 C C . ASP A 1 327 ? -12.489 -11.523 -28.414 1.00 46.44 327 ASP A C 1
ATOM 2666 O O . ASP A 1 327 ? -13.682 -11.238 -28.372 1.00 46.44 327 ASP A O 1
ATOM 2670 N N . ASN A 1 328 ? -11.694 -11.257 -27.373 1.00 50.81 328 ASN A N 1
ATOM 2671 C CA . ASN A 1 328 ? -12.246 -10.888 -26.070 1.00 50.81 328 ASN A CA 1
ATOM 2672 C C . ASN A 1 328 ? -12.892 -9.499 -26.002 1.00 50.81 328 ASN A C 1
ATOM 2674 O O . ASN A 1 328 ? -13.440 -9.196 -24.948 1.00 50.81 328 ASN A O 1
ATOM 2678 N N . GLY A 1 329 ? -12.824 -8.659 -27.051 1.00 46.91 329 GLY A N 1
ATOM 2679 C CA . GLY A 1 329 ? -13.537 -7.366 -27.143 1.00 46.91 329 GLY A CA 1
ATOM 2680 C C . GLY A 1 329 ? -13.384 -6.431 -25.931 1.00 46.91 329 GLY A C 1
ATOM 2681 O O . GLY A 1 329 ? -14.139 -5.476 -25.775 1.00 46.91 329 GLY A O 1
ATOM 2682 N N . ALA A 1 330 ? -12.445 -6.737 -25.038 1.00 53.19 330 ALA A N 1
ATOM 2683 C CA . ALA A 1 330 ? -12.418 -6.211 -23.694 1.00 53.19 330 ALA A CA 1
ATOM 2684 C C . ALA A 1 330 ? -11.658 -4.894 -23.715 1.00 53.19 330 ALA A C 1
ATOM 2686 O O . ALA A 1 330 ? -10.554 -4.803 -24.259 1.00 53.19 330 ALA A O 1
ATOM 2687 N N . TYR A 1 331 ? -12.261 -3.884 -23.101 1.00 48.59 331 TYR A N 1
ATOM 2688 C CA . TYR A 1 331 ? -11.591 -2.651 -22.716 1.00 48.59 331 TYR A CA 1
ATOM 2689 C C . TYR A 1 331 ? -10.226 -2.985 -22.082 1.00 48.59 331 TYR A C 1
ATOM 2691 O O . TYR A 1 331 ? -10.155 -3.857 -21.214 1.00 48.59 331 TYR A O 1
ATOM 2699 N N . GLY A 1 332 ? -9.140 -2.362 -22.555 1.00 60.84 332 GLY A N 1
ATOM 2700 C CA . GLY A 1 332 ? -7.780 -2.710 -22.120 1.00 60.84 332 GLY A CA 1
ATOM 2701 C C . GLY A 1 332 ? -7.076 -3.803 -22.940 1.00 60.84 332 GLY A C 1
ATOM 2702 O O . GLY A 1 332 ? -6.051 -4.324 -22.501 1.00 60.84 332 GLY A O 1
ATOM 2703 N N . ASN A 1 333 ? -7.565 -4.186 -24.123 1.00 77.50 333 ASN A N 1
ATOM 2704 C CA . ASN A 1 333 ? -6.835 -5.100 -25.009 1.00 77.50 333 ASN A CA 1
ATOM 2705 C C . ASN A 1 333 ? -5.782 -4.362 -25.856 1.00 77.50 333 ASN A C 1
ATOM 2707 O O . ASN A 1 333 ? -6.115 -3.738 -26.860 1.00 77.50 333 ASN A O 1
ATOM 2711 N N . VAL A 1 334 ? -4.500 -4.504 -25.505 1.00 79.56 334 VAL A N 1
ATOM 2712 C CA . VAL A 1 334 ? -3.357 -3.905 -26.232 1.00 79.56 334 VAL A CA 1
ATOM 2713 C C . VAL A 1 334 ? -3.229 -4.340 -27.696 1.00 79.56 334 VAL A C 1
ATOM 2715 O O . VAL A 1 334 ? -2.542 -3.675 -28.461 1.00 79.56 334 VAL A O 1
ATOM 2718 N N . PHE A 1 335 ? -3.874 -5.439 -28.102 1.00 82.19 335 PHE A N 1
ATOM 2719 C CA . PHE A 1 335 ? -3.859 -5.920 -29.487 1.00 82.19 335 PHE A CA 1
ATOM 2720 C C . PHE A 1 335 ? -5.017 -5.375 -30.336 1.00 82.19 335 PHE A C 1
ATOM 2722 O O . PHE A 1 335 ? -5.068 -5.655 -31.534 1.00 82.19 335 PHE A O 1
ATOM 2729 N N . ASN A 1 336 ? -5.962 -4.642 -29.737 1.00 82.50 336 ASN A N 1
ATOM 2730 C CA . ASN A 1 336 ? -7.070 -4.018 -30.454 1.00 82.50 336 ASN A CA 1
ATOM 2731 C C . ASN A 1 336 ? -6.654 -2.628 -30.970 1.00 82.50 336 ASN A C 1
ATOM 2733 O O . ASN A 1 336 ? -6.293 -1.748 -30.189 1.00 82.50 336 ASN A O 1
ATOM 2737 N N . GLN A 1 337 ? -6.752 -2.420 -32.285 1.00 82.06 337 GLN A N 1
ATOM 2738 C CA . GLN A 1 337 ? -6.425 -1.144 -32.919 1.00 82.06 337 GLN A CA 1
ATOM 2739 C C . GLN A 1 337 ? -7.356 -0.007 -32.470 1.00 82.06 337 GLN A C 1
ATOM 2741 O O . GLN A 1 337 ? -6.878 1.093 -32.213 1.00 82.06 337 GLN A O 1
ATOM 2746 N N . GLU A 1 338 ? -8.657 -0.269 -32.308 1.00 84.50 338 GLU A N 1
ATOM 2747 C CA . GLU A 1 338 ? -9.619 0.744 -31.848 1.00 84.50 338 GLU A CA 1
ATOM 2748 C C . GLU A 1 338 ? -9.285 1.218 -30.432 1.00 84.50 338 GLU A C 1
ATOM 2750 O O . GLU A 1 338 ? -9.366 2.407 -30.135 1.00 84.50 338 GLU A O 1
ATOM 2755 N N . TRP A 1 339 ? -8.840 0.295 -29.570 1.00 84.19 339 TRP A N 1
ATOM 2756 C CA . TRP A 1 339 ? -8.393 0.628 -28.219 1.00 84.19 339 TRP A CA 1
ATOM 2757 C C . TRP A 1 339 ? -7.168 1.540 -28.243 1.00 84.19 339 TRP A C 1
ATOM 2759 O O . TRP A 1 339 ? -7.112 2.531 -27.520 1.00 84.19 339 TRP A O 1
ATOM 2769 N N . ARG A 1 340 ? -6.196 1.241 -29.107 1.00 86.00 340 ARG A N 1
ATOM 2770 C CA . ARG A 1 340 ? -5.016 2.086 -29.288 1.00 86.00 340 ARG A CA 1
ATOM 2771 C C . ARG A 1 340 ? -5.389 3.483 -29.777 1.00 86.00 340 ARG A C 1
ATOM 2773 O O . ARG A 1 340 ? -4.868 4.461 -29.247 1.00 86.00 340 ARG A O 1
ATOM 2780 N N . ASP A 1 341 ? -6.265 3.574 -30.771 1.00 86.69 341 ASP A N 1
ATOM 2781 C CA . ASP A 1 341 ? -6.678 4.856 -31.338 1.00 86.69 341 ASP A CA 1
ATOM 2782 C C . ASP A 1 341 ? -7.462 5.689 -30.309 1.00 86.69 341 ASP A C 1
ATOM 2784 O O . ASP A 1 341 ? -7.212 6.888 -30.193 1.00 86.69 341 ASP A O 1
ATOM 2788 N N . GLN A 1 342 ? -8.311 5.051 -29.492 1.00 86.75 342 GLN A N 1
ATOM 2789 C CA . GLN A 1 342 ? -8.992 5.691 -28.362 1.00 86.75 342 GLN A CA 1
ATOM 2790 C C . GLN A 1 342 ? -7.999 6.220 -27.317 1.00 86.75 342 GLN A C 1
ATOM 2792 O O . GLN A 1 342 ? -8.086 7.369 -26.891 1.00 86.75 342 GLN A O 1
ATOM 2797 N N . VAL A 1 343 ? -7.019 5.404 -26.919 1.00 85.94 343 VAL A N 1
ATOM 2798 C CA . VAL A 1 343 ? -6.003 5.817 -25.941 1.00 85.94 343 VAL A CA 1
ATOM 2799 C C . VAL A 1 343 ? -5.258 7.058 -26.430 1.00 85.94 343 VAL A C 1
ATOM 2801 O O . VAL A 1 343 ? -5.059 8.005 -25.674 1.00 85.94 343 VAL A O 1
ATOM 2804 N N . LEU A 1 344 ? -4.862 7.069 -27.702 1.00 87.00 344 LEU A N 1
ATOM 2805 C CA . LEU A 1 344 ? -4.129 8.183 -28.296 1.00 87.00 344 LEU A CA 1
ATOM 2806 C C . LEU A 1 344 ? -4.994 9.428 -28.529 1.00 87.00 344 LEU A C 1
ATOM 2808 O O . LEU A 1 344 ? -4.432 10.517 -28.589 1.00 87.00 344 LEU A O 1
ATOM 2812 N N . SER A 1 345 ? -6.321 9.301 -28.659 1.00 85.56 345 SER A N 1
ATOM 2813 C CA . SER A 1 345 ? -7.224 10.459 -28.730 1.00 85.56 345 SER A CA 1
ATOM 2814 C C . SER A 1 345 ? -7.520 11.081 -27.367 1.00 85.56 345 SER A C 1
ATOM 2816 O O . SER A 1 345 ? -7.804 12.275 -27.296 1.00 85.56 345 SER A O 1
ATOM 2818 N N . ASP A 1 346 ? -7.468 10.274 -26.305 1.00 78.50 346 ASP A N 1
ATOM 2819 C CA . ASP A 1 346 ? -7.788 10.682 -24.932 1.00 78.50 346 ASP A CA 1
ATOM 2820 C C . ASP A 1 346 ? -6.573 11.267 -24.174 1.00 78.50 346 ASP A C 1
ATOM 2822 O O . ASP A 1 346 ? -6.713 11.705 -23.027 1.00 78.50 346 ASP A O 1
ATOM 2826 N N . THR A 1 347 ? -5.386 11.272 -24.799 1.00 65.19 347 THR A N 1
ATOM 2827 C CA . THR A 1 347 ? -4.125 11.816 -24.253 1.00 65.19 347 THR A CA 1
ATOM 2828 C C . THR A 1 347 ? -3.793 13.171 -24.865 1.00 65.19 347 THR A C 1
ATOM 2830 O O . THR A 1 347 ? -3.328 14.058 -24.111 1.00 65.19 347 THR A O 1
#

Secondary structure (DSSP, 8-state):
-HHHHHHHHHHS---HHHHHHHHHHT-THHHHHHHHHHHHHHHHHHHTT-S-S--HHHHHHHHHHHHHHHHHHHHHHHHHHTTT-HHHHHHHTTHHHHHHHHHHHHHHHHHHHHHHHHHHHHHHHH-HHHHHHHHHHHHHHHHHHHHHHHHHHHHHHHHHHHHHHHHHHHHTEEEEEEEEE--TT--EEEEEEEEEPSSSPPEEE-STTT----TTPPTTS-EEEPPPEEEEPPSEEEEEEEETTTTEEEEEEEE--HHHHHHHHHS-EEEE-SS-EEEE---EEEEEEETTTEEEEEEE-STT-EEEEEEEEPEEE--PPPHHHHHT--TT-TT-HHHHHHHHH--

Sequence (347 aa):
MVAIISLIATLLVQNADLNMVYAAFCCSPYFIVIALVYFHFNFFRKKLKVLEKPKFAFELGYGFLFYCLFSLLLPVLLFLSTLGDEYEHRLYADLGGVIKEMFPLILTLSIFLTFFSSVIITWAIKSWKYLVPTLLGYLILLPIIFAFSTTIREFNDLREERLTQEDNIREGRYKWFCAMSNPAAYPVQLYSGRFIFPKDEDYEFTFSEGNIVNYNAVWGQAGGGTYEQVMSLPKALDVTWYSFAEDVFYRMNGPIDYSKLRRLFSTPYQEKGAIKTNDEHYNKIILGFAPGGVLVVWASGTGRRQVEIGRYQAEKLVIHATDTSKDNGAYGNVFNQEWRDQVLSDT

Organism: Sphingobacterium multivorum (NCBI:txid28454)

Radius of gyration: 35.26 Å; chains: 1; bounding box: 78×39×87 Å

Foldseek 3Di:
DLVVVLVVVLVVDPDPVVNVVSNVLSDDVLVVVLVVVVVVVVVVCVVVVHPVDDDLVNLLVCQLVSQLVVSVVVLVVVLVVCVPPPVVNVVSVCVVVVCVVCVVVSNVVSNVRSVVCSVVVVCCVVPVVVVVVVVVVCVVVVVVVVVVVVVVVVVVVVVVVVVVQLVLLVVQKFWAKEFEAEDQLKKKWWPKKWFAFPPDDIDIDGFPDARDTQHRGDFPDGDGIDDTDIGHHGQWMWTWMATLVVRFIWTDTDGFQSVVVSVQQSAWDWDDDPVDIDTWGFHYWYWYAYPQQKTWIWTDIPDPDIDTRDIDHTDTDDDDDDPVLVPPPGQNRSPDPVNSVVSNVRD